Protein 2O8Q (pdb70)

Organism: Paraburkholderia xenovorans (strain LB400) (NCBI:txid266265)

Structure (mmCIF, N/CA/C/O backbone):
data_2O8Q
#
_entry.id   2O8Q
#
_cell.length_a   102.255
_cell.length_b   102.255
_cell.length_c   74.746
_cell.angle_alpha   90.000
_cell.angle_beta   90.000
_cell.angle_gamma   90.000
#
_symmetry.space_group_name_H-M   'P 42 21 2'
#
loop_
_entity.id
_entity.type
_entity.pdbx_description
1 polymer 'Hypothetical protein'
2 non-polymer 'NICKEL (II) ION'
3 non-polymer 1,2-ETHANEDIOL
4 water water
#
loop_
_atom_site.group_PDB
_atom_site.id
_atom_site.type_symbol
_atom_site.label_atom_id
_atom_site.label_alt_id
_atom_site.label_comp_id
_atom_site.label_asym_id
_atom_site.label_entity_id
_atom_site.label_seq_id
_atom_site.pdbx_PDB_ins_code
_atom_site.Cartn_x
_atom_site.Cartn_y
_atom_site.Cartn_z
_atom_site.occupancy
_atom_site.B_iso_or_equiv
_atom_site.auth_seq_id
_atom_site.auth_comp_id
_atom_site.auth_asym_id
_atom_site.auth_atom_id
_atom_site.pdbx_PDB_model_num
ATOM 1 N N . GLY A 1 1 ? 27.578 40.187 31.754 1.00 50.33 0 GLY A N 1
ATOM 2 C CA . GLY A 1 1 ? 28.745 41.132 31.729 1.00 51.66 0 GLY A CA 1
ATOM 3 C C . GLY A 1 1 ? 30.112 40.443 31.638 1.00 52.06 0 GLY A C 1
ATOM 4 O O . GLY A 1 1 ? 30.574 40.107 30.539 1.00 54.59 0 GLY A O 1
ATOM 13 N N . LYS A 1 3 ? 32.886 37.428 31.940 1.00 38.39 2 LYS A N 1
ATOM 14 C CA . LYS A 1 3 ? 32.915 36.106 31.326 1.00 34.41 2 LYS A CA 1
ATOM 15 C C . LYS A 1 3 ? 33.935 35.155 31.997 1.00 29.58 2 LYS A C 1
ATOM 16 O O . LYS A 1 3 ? 35.052 35.540 32.376 1.00 29.16 2 LYS A O 1
ATOM 19 N N . LEU A 1 4 ? 33.521 33.901 32.157 1.00 24.60 3 LEU A N 1
ATOM 20 C CA . LEU A 1 4 ? 34.455 32.822 32.537 1.00 21.39 3 LEU A CA 1
ATOM 21 C C . LEU A 1 4 ? 35.444 32.642 31.395 1.00 22.83 3 LEU A C 1
ATOM 22 O O . LEU A 1 4 ? 35.2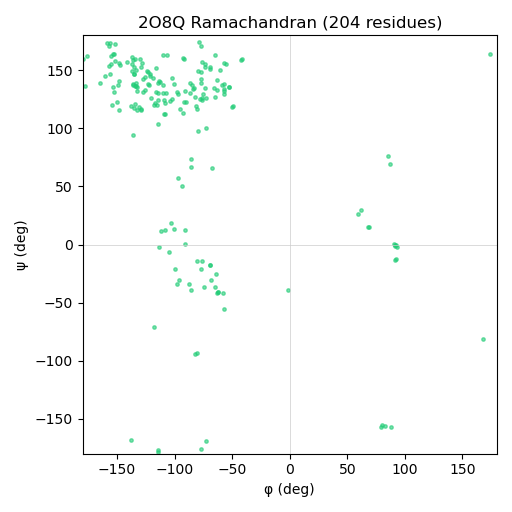35 33.090 30.257 1.00 24.19 3 LEU A O 1
ATOM 27 N N . GLN A 1 5 ? 36.543 31.981 31.710 1.00 19.63 4 GLN A N 1
ATOM 28 C CA . GLN A 1 5 ? 37.601 31.842 30.750 1.00 20.96 4 GLN A CA 1
ATOM 29 C C . GLN A 1 5 ? 37.706 30.400 30.278 1.00 18.41 4 GLN A C 1
AT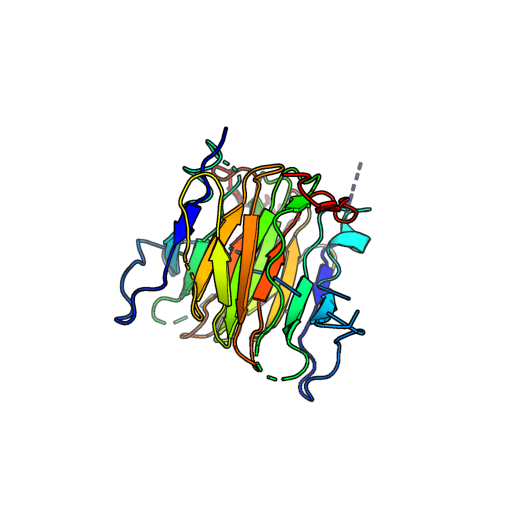OM 30 O O . GLN A 1 5 ? 37.577 29.468 31.058 1.00 18.45 4 GLN A O 1
ATOM 33 N N . THR A 1 6 ? 37.898 30.210 28.973 1.00 19.35 5 THR A N 1
ATOM 34 C CA . THR A 1 6 ? 38.123 28.894 28.418 1.00 17.38 5 THR A CA 1
ATOM 35 C C . THR A 1 6 ? 39.336 28.299 29.116 1.00 17.45 5 THR A C 1
ATOM 36 O O . THR A 1 6 ? 40.374 28.946 29.206 1.00 19.21 5 THR A O 1
ATOM 40 N N . THR A 1 7 ? 39.191 27.064 29.609 1.00 16.26 6 THR A N 1
ATOM 41 C CA . THR A 1 7 ? 40.152 26.477 30.526 1.00 18.12 6 THR A CA 1
ATOM 42 C C . THR A 1 7 ? 40.554 25.118 30.035 1.00 18.60 6 THR A C 1
ATOM 43 O O . THR A 1 7 ? 39.749 24.197 29.941 1.00 18.07 6 THR A O 1
ATOM 47 N N . ILE A 1 8 ? 41.848 25.028 29.712 1.00 19.29 7 ILE A N 1
ATOM 48 C CA . ILE A 1 8 ? 42.424 23.845 29.075 1.00 18.01 7 ILE A CA 1
ATOM 49 C C . ILE A 1 8 ? 43.373 23.189 30.041 1.00 18.84 7 ILE A C 1
ATOM 50 O O . ILE A 1 8 ? 44.141 23.858 30.742 1.00 21.11 7 ILE A O 1
ATOM 55 N N . GLN A 1 9 ? 43.324 21.856 30.057 1.00 18.18 8 GLN A N 1
ATOM 56 C CA . GLN A 1 9 ? 44.342 21.071 30.748 1.00 19.80 8 GLN A CA 1
ATOM 57 C C . GLN A 1 9 ? 44.809 19.941 29.879 1.00 19.83 8 GLN A C 1
ATOM 58 O O . GLN A 1 9 ? 44.104 19.433 29.042 1.00 19.16 8 GLN A O 1
ATOM 64 N N . HIS A 1 10 ? 46.061 19.564 30.077 1.00 21.46 9 HIS A N 1
ATOM 65 C CA . HIS A 1 10 ? 46.678 18.475 29.322 1.00 22.36 9 HIS A CA 1
ATOM 66 C C . HIS A 1 10 ? 47.202 17.454 30.334 1.00 24.13 9 HIS A C 1
ATOM 67 O O . HIS A 1 10 ? 47.588 17.825 31.441 1.00 24.43 9 HIS A O 1
ATOM 74 N N . GLU A 1 11 ? 47.217 16.181 29.959 1.00 21.38 10 GLU A N 1
ATOM 75 C CA . GLU A 1 11 ? 47.772 15.129 30.800 1.00 22.33 10 GLU A CA 1
ATOM 76 C C . GLU A 1 11 ? 49.304 15.087 30.643 1.00 26.97 10 GLU A C 1
ATOM 77 O O . GLU A 1 11 ? 49.771 14.857 29.540 1.00 30.55 10 GLU A O 1
ATOM 83 N N . PRO A 1 12 ? 50.065 15.299 31.732 1.00 29.40 11 PRO A N 1
ATOM 84 C CA . PRO A 1 12 ? 51.529 15.084 31.640 1.00 32.85 11 PRO A CA 1
ATOM 85 C C . PRO A 1 12 ? 51.915 13.644 31.278 1.00 37.26 11 PRO A C 1
ATOM 86 O O . PRO A 1 12 ? 51.204 12.669 31.607 1.00 37.85 11 PRO A O 1
ATOM 90 N N . LYS A 1 13 ? 53.053 13.506 30.598 1.00 45.78 12 LYS A N 1
ATOM 91 C CA . LYS A 1 13 ? 53.341 12.286 29.800 1.00 49.98 12 LYS A CA 1
ATOM 92 C C . LYS A 1 13 ? 53.990 10.875 30.179 1.00 50.08 12 LYS A C 1
ATOM 93 O O . LYS A 1 13 ? 53.404 9.905 29.704 1.00 49.75 12 LYS A O 1
ATOM 99 N N A ASP A 1 14 ? 55.054 10.682 30.973 0.50 51.80 13 ASP A N 1
ATOM 100 N N B ASP A 1 14 ? 55.041 10.681 30.990 0.50 51.32 13 ASP A N 1
ATOM 101 C CA A ASP A 1 14 ? 55.397 11.307 32.263 0.50 51.56 13 ASP A CA 1
ATOM 102 C CA B ASP A 1 14 ? 55.409 11.341 32.259 0.50 50.59 13 ASP A CA 1
ATOM 103 C C A ASP A 1 14 ? 54.512 10.680 33.341 0.50 50.92 13 ASP A C 1
ATOM 104 C C B ASP A 1 14 ? 54.538 10.791 33.406 0.50 50.64 13 ASP A C 1
ATOM 105 O O A ASP A 1 14 ? 54.978 9.838 34.110 0.50 51.59 13 ASP A O 1
ATOM 106 O O B ASP A 1 14 ? 55.056 10.139 34.312 0.50 51.86 13 ASP A O 1
ATOM 115 N N . GLY A 1 15 ? 53.232 11.034 33.366 1.00 49.74 14 GLY A N 1
ATOM 116 C CA . GLY A 1 15 ? 52.295 10.445 34.344 1.00 47.11 14 GLY A CA 1
ATOM 117 C C . 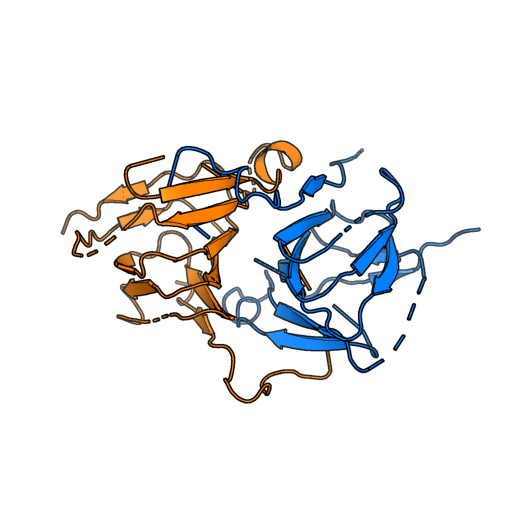GLY A 1 15 ? 52.176 11.205 35.661 1.00 43.03 14 GLY A C 1
ATOM 118 O O . GLY A 1 15 ? 51.435 10.799 36.569 1.00 40.75 14 GLY A O 1
ATOM 119 N N . SER A 1 16 ? 52.901 12.311 35.756 1.00 39.41 15 SER A N 1
ATOM 120 C CA . SER A 1 16 ? 52.759 13.247 36.848 1.00 37.60 15 SER A CA 1
ATOM 121 C C . SER A 1 16 ? 51.441 14.045 36.715 1.00 33.87 15 SER A C 1
ATOM 122 O O . SER A 1 16 ? 50.574 13.716 35.891 1.00 36.24 15 SER A O 1
ATOM 125 N N . GLY A 1 17 ? 51.300 15.088 37.526 1.00 30.56 16 GLY A N 1
ATOM 126 C CA . GLY A 1 17 ? 50.095 15.909 37.536 1.00 30.71 16 GLY A CA 1
ATOM 127 C C . GLY A 1 17 ? 49.029 15.476 38.527 1.00 27.43 16 GLY A C 1
ATOM 128 O O . GLY A 1 17 ? 47.991 16.114 38.608 1.00 27.81 16 GLY A O 1
ATOM 129 N N . PHE A 1 18 ? 49.257 14.397 39.271 1.00 25.80 17 PHE A N 1
ATOM 130 C CA . PHE A 1 18 ? 48.315 13.953 40.277 1.00 22.75 17 PHE A CA 1
ATOM 131 C C . PHE A 1 18 ? 48.779 14.350 41.655 1.00 24.27 17 PHE A C 1
ATOM 132 O O . PHE A 1 18 ? 49.979 14.315 41.973 1.00 26.52 17 PHE A O 1
ATOM 140 N N . ASP A 1 19 ? 47.807 14.712 42.475 1.00 25.49 18 ASP A N 1
ATOM 141 C CA . ASP A 1 19 ? 48.042 15.174 43.840 1.00 29.90 18 ASP A CA 1
ATOM 142 C C . ASP A 1 19 ? 47.291 14.214 44.798 1.00 29.55 18 ASP A C 1
ATOM 143 O O . ASP A 1 19 ? 46.090 13.983 44.675 1.00 24.88 18 ASP A O 1
ATOM 148 N N . ARG A 1 20 ? 48.024 13.660 45.769 1.00 31.86 19 ARG A N 1
ATOM 149 C CA . ARG A 1 20 ? 47.478 12.618 46.650 1.00 36.02 19 ARG A CA 1
ATOM 150 C C . ARG A 1 20 ? 46.381 13.156 47.576 1.00 37.12 19 ARG A C 1
ATOM 151 O O . ARG A 1 20 ? 46.645 13.953 48.471 1.00 38.32 19 ARG A O 1
ATOM 159 N N . ARG A 1 23 ? 28.941 17.574 13.910 1.00 52.30 22 ARG A N 1
ATOM 160 C CA . ARG A 1 23 ? 27.607 16.956 13.844 1.00 53.62 22 ARG A CA 1
ATOM 161 C C . ARG A 1 23 ? 27.440 15.803 12.784 1.00 51.77 22 ARG A C 1
ATOM 162 O O . ARG A 1 23 ? 27.306 14.643 13.165 1.00 51.21 22 ARG A O 1
ATOM 170 N N . GLU A 1 24 ? 27.435 16.105 11.484 1.00 51.70 23 GLU A N 1
ATOM 171 C CA . GLU A 1 24 ? 27.247 15.049 10.437 1.00 50.60 23 GLU A CA 1
ATOM 172 C C . GLU A 1 24 ? 28.509 14.214 10.204 1.00 44.62 23 GLU A C 1
ATOM 173 O O . GLU A 1 24 ? 28.438 13.110 9.673 1.00 45.06 23 GLU A O 1
ATOM 179 N N . PHE A 1 25 ? 29.659 14.764 10.585 1.00 40.36 24 PHE A N 1
ATOM 180 C CA . PHE A 1 25 ? 30.932 14.060 10.520 1.00 37.16 24 PHE A CA 1
ATOM 181 C C . PHE A 1 25 ? 31.229 13.321 11.822 1.00 30.74 24 PHE A C 1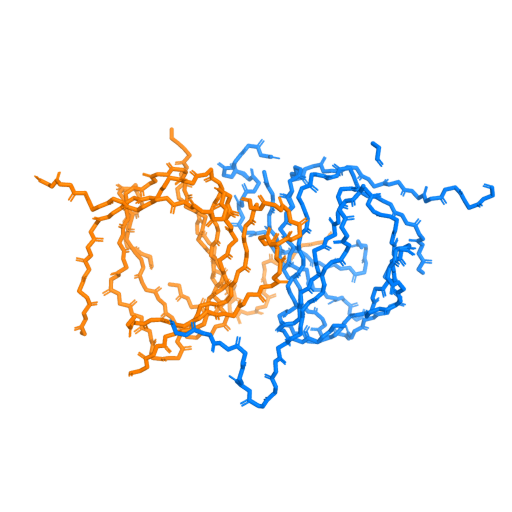
ATOM 182 O O . PHE A 1 25 ? 32.366 12.871 12.017 1.00 24.74 24 PHE A O 1
ATOM 184 N N . PHE A 1 26 ? 30.222 13.199 12.707 1.00 29.87 25 PHE A N 1
ATOM 185 C CA . PHE A 1 26 ? 30.407 12.526 14.007 1.00 26.19 25 PHE A CA 1
ATOM 186 C C . PHE A 1 26 ? 29.295 11.559 14.324 1.00 26.16 25 PHE A C 1
ATOM 187 O O . PHE A 1 26 ? 28.212 11.655 13.775 1.00 25.23 25 PHE A O 1
ATOM 195 N N . GLU A 1 27 ? 29.573 10.634 15.232 1.00 23.53 26 GLU A N 1
ATOM 196 C CA . GLU A 1 27 ? 28.536 9.775 15.788 1.00 22.58 26 GLU A CA 1
ATOM 197 C C . GLU A 1 27 ? 28.674 9.812 17.316 1.00 22.39 26 GLU A C 1
ATOM 198 O O . GLU A 1 27 ? 29.731 10.179 17.849 1.00 22.52 26 GLU A O 1
ATOM 204 N N . TYR A 1 28 ? 27.582 9.450 17.995 1.00 22.68 27 TYR A N 1
ATOM 205 C CA . TYR A 1 28 ? 27.387 9.728 19.433 1.00 23.22 27 TYR A CA 1
ATOM 206 C C . TYR A 1 28 ? 26.878 8.502 20.168 1.00 22.13 27 TYR A C 1
ATOM 207 O O . TYR A 1 28 ? 26.008 7.803 19.698 1.00 25.01 27 TYR A O 1
ATOM 216 N N . ARG A 1 29 ? 27.443 8.247 21.349 1.00 20.52 28 ARG A N 1
ATOM 217 C CA . ARG A 1 29 ? 27.029 7.153 22.255 1.00 20.65 28 ARG A CA 1
ATOM 218 C C . ARG A 1 29 ? 26.559 7.862 23.524 1.00 20.79 28 ARG A C 1
ATOM 219 O O . ARG A 1 29 ? 27.314 8.561 24.188 1.00 21.50 28 ARG A O 1
ATOM 227 N N . ASP A 1 30 ? 25.302 7.656 23.877 1.00 19.26 29 ASP A N 1
ATOM 228 C CA . ASP A 1 30 ? 24.682 8.341 25.026 1.00 17.83 29 ASP A CA 1
ATOM 229 C C . ASP A 1 30 ? 24.981 7.615 26.341 1.00 21.05 29 ASP A C 1
ATOM 230 O O . ASP A 1 30 ? 24.887 6.369 26.418 1.00 21.06 29 ASP A O 1
ATOM 235 N N . THR A 1 31 ? 25.379 8.365 27.376 1.00 19.18 30 THR A N 1
ATOM 236 C CA . THR A 1 31 ? 25.539 7.828 28.740 1.00 20.29 30 THR A CA 1
ATOM 237 C C . THR A 1 31 ? 24.195 7.616 29.463 1.00 19.21 30 THR A C 1
ATOM 238 O O . THR A 1 31 ? 24.110 6.938 30.511 1.00 20.66 30 THR A O 1
ATOM 242 N N . GLY A 1 32 ? 23.116 8.172 28.942 1.00 18.44 31 GLY A N 1
ATOM 243 C CA . GLY A 1 32 ? 21.812 8.156 29.586 1.00 18.42 31 GLY A CA 1
ATOM 244 C C . GLY A 1 32 ? 21.507 9.324 30.503 1.00 18.21 31 GLY A C 1
ATOM 245 O O . GLY A 1 32 ? 20.443 9.363 31.149 1.00 19.17 31 GLY A O 1
ATOM 246 N N . VAL A 1 33 ? 22.457 10.248 30.623 1.00 17.51 32 VAL A N 1
ATOM 247 C CA . VAL A 1 33 ? 22.293 11.364 31.598 1.00 17.04 32 VAL A CA 1
ATOM 248 C C . VAL A 1 33 ? 21.124 12.262 31.199 1.00 16.88 32 VAL A C 1
ATOM 249 O O . VAL A 1 33 ? 20.363 12.716 32.066 1.00 18.34 32 VAL A O 1
ATOM 253 N N . ASN A 1 34 ? 20.912 12.483 29.899 1.00 18.23 33 ASN A N 1
ATOM 254 C CA . ASN A 1 34 ? 19.724 13.304 29.455 1.00 19.12 33 ASN A CA 1
ATOM 255 C C . ASN A 1 34 ? 18.422 12.695 29.977 1.00 17.18 33 ASN A C 1
ATOM 256 O O . ASN A 1 34 ? 17.653 13.347 30.670 1.00 19.33 33 ASN A O 1
ATOM 261 N N A GLU A 1 35 ? 18.191 11.417 29.675 0.50 19.56 34 GLU A N 1
ATOM 262 N N B GLU A 1 35 ? 18.219 11.407 29.646 0.50 17.97 34 GLU A N 1
ATOM 263 C CA A GLU A 1 35 ? 16.934 10.788 30.150 0.50 21.13 34 GLU A CA 1
ATOM 264 C CA B GLU A 1 35 ? 17.039 10.669 30.170 0.50 19.16 34 GLU A CA 1
ATOM 265 C C A GLU A 1 35 ? 16.888 10.647 31.690 0.50 19.91 34 GLU A C 1
ATOM 266 C C B GLU A 1 35 ? 16.932 10.827 31.671 0.50 17.71 34 GLU A C 1
ATOM 267 O O A GLU A 1 35 ? 15.809 10.660 32.295 0.50 21.23 34 GLU A O 1
ATOM 268 O O B GLU A 1 35 ? 15.887 11.237 32.216 0.50 18.50 34 GLU A O 1
ATOM 279 N N . ALA A 1 36 ? 18.045 10.513 32.340 1.00 19.37 35 ALA A N 1
ATOM 280 C CA . ALA A 1 36 ? 18.083 10.415 33.807 1.00 19.02 35 ALA A CA 1
ATOM 281 C C . ALA A 1 36 ? 17.713 11.714 34.514 1.00 19.02 35 ALA A C 1
ATOM 282 O O . ALA A 1 36 ? 17.202 11.699 35.621 1.00 19.72 35 ALA A O 1
ATOM 284 N N . THR A 1 37 ? 18.033 12.837 33.851 1.00 18.25 36 THR A N 1
ATOM 285 C CA . THR A 1 37 ? 17.876 14.138 34.462 1.00 17.66 36 THR A CA 1
ATOM 286 C C . THR A 1 37 ? 16.778 14.966 33.809 1.00 18.20 36 THR A C 1
ATOM 287 O O . THR A 1 37 ? 16.646 16.160 34.077 1.00 18.53 36 THR A O 1
ATOM 291 N N . GLY A 1 38 ? 15.963 14.347 32.955 1.00 17.27 37 GLY A N 1
ATOM 292 C CA . GLY A 1 38 ? 14.913 15.094 32.305 1.00 18.13 37 GLY A CA 1
ATOM 293 C C . GLY A 1 38 ? 15.470 16.217 31.441 1.00 16.60 37 GLY A C 1
ATOM 294 O O . GLY A 1 38 ? 14.806 17.257 31.217 1.00 19.69 37 GLY A O 1
ATOM 295 N N . GLY A 1 39 ? 16.670 16.057 30.896 1.00 16.60 38 GLY A N 1
ATOM 296 C CA . GLY A 1 39 ? 17.251 17.110 30.067 1.00 16.62 38 GLY A CA 1
ATOM 297 C C . GLY A 1 39 ? 18.037 18.204 30.769 1.00 17.15 38 GLY A C 1
ATOM 298 O O . GLY A 1 39 ? 18.569 19.120 30.096 1.00 17.60 38 GLY A O 1
ATOM 315 N N . PHE A 1 41 ? 20.875 17.885 32.198 1.00 17.13 40 PHE A N 1
ATOM 316 C CA . PHE A 1 41 ? 22.252 17.641 31.762 1.00 17.72 40 PHE A CA 1
ATOM 317 C C . PHE A 1 41 ? 22.232 16.592 30.664 1.00 17.97 40 PHE A C 1
ATOM 318 O O . PHE A 1 41 ? 21.284 15.824 30.516 1.00 18.56 40 PHE A O 1
ATOM 326 N N . GLY A 1 42 ? 23.290 16.556 29.879 1.00 19.19 41 GLY A N 1
ATOM 327 C CA . GLY A 1 42 ? 23.547 15.481 28.943 1.00 19.94 41 GLY A CA 1
ATOM 328 C C . GLY A 1 42 ? 25.010 15.088 29.001 1.00 19.36 41 GLY A C 1
ATOM 329 O O . GLY A 1 42 ? 25.838 15.908 29.365 1.00 19.35 41 GLY A O 1
ATOM 330 N N . ALA A 1 43 ? 25.320 13.857 28.624 1.00 17.58 42 ALA A N 1
ATOM 331 C CA . ALA A 1 43 ? 26.709 13.481 28.467 1.00 17.88 42 ALA A CA 1
ATOM 332 C C . ALA A 1 43 ? 26.761 12.367 27.464 1.00 17.55 42 ALA A C 1
ATOM 333 O O . ALA A 1 43 ? 25.951 11.423 27.491 1.00 18.51 42 ALA A O 1
ATOM 335 N N . HIS A 1 44 ? 27.704 12.475 26.568 1.00 17.87 43 HIS A N 1
ATOM 336 C CA . HIS A 1 44 ? 27.821 11.507 25.459 1.00 20.00 43 HIS A CA 1
ATOM 337 C C . HIS A 1 44 ? 29.223 11.463 24.950 1.00 19.29 43 HIS A C 1
ATOM 338 O O . HIS A 1 44 ? 29.978 12.411 25.081 1.00 19.57 43 HIS A O 1
ATOM 345 N N . VAL A 1 45 ? 29.583 10.328 24.352 1.00 18.64 44 VAL A N 1
ATOM 346 C CA . VAL A 1 45 ? 30.882 10.170 23.705 1.00 18.79 44 VAL A CA 1
ATOM 347 C C . VAL A 1 45 ? 30.700 10.413 22.195 1.00 20.71 44 VAL A C 1
ATOM 348 O O . VAL A 1 45 ? 29.766 9.888 21.541 1.00 20.74 44 VAL A O 1
ATOM 352 N N . ILE A 1 46 ? 31.580 11.242 21.673 1.00 21.94 45 ILE A N 1
ATOM 353 C CA . ILE A 1 46 ? 31.547 11.638 20.286 1.00 21.91 45 ILE A CA 1
ATOM 354 C C . ILE A 1 46 ? 32.754 10.998 19.602 1.00 20.80 45 ILE A C 1
ATOM 355 O O . ILE A 1 46 ? 33.862 11.088 20.090 1.00 21.07 45 ILE A O 1
ATOM 360 N N . ARG A 1 47 ? 32.510 10.359 18.482 1.00 20.33 46 ARG A N 1
ATOM 361 C CA . ARG A 1 47 ? 33.618 9.785 17.709 1.00 20.58 46 ARG A CA 1
ATOM 362 C C . ARG A 1 47 ? 33.555 10.268 16.262 1.00 21.32 46 ARG A C 1
ATOM 363 O O . ARG A 1 47 ? 32.477 10.417 15.680 1.00 23.07 46 ARG A O 1
ATOM 371 N N . ALA A 1 48 ? 34.734 10.520 15.707 1.00 21.10 47 ALA A N 1
ATOM 372 C CA . ALA A 1 48 ? 34.840 10.937 14.325 1.00 22.51 47 ALA A CA 1
ATOM 373 C C . ALA A 1 48 ? 34.468 9.799 13.410 1.00 23.46 47 ALA A C 1
ATOM 374 O O . ALA A 1 48 ? 34.674 8.628 13.728 1.00 23.64 47 ALA A O 1
ATOM 376 N N . ILE A 1 49 ? 33.963 10.183 12.254 1.00 25.15 48 ILE A N 1
ATOM 377 C CA . ILE A 1 49 ? 33.705 9.266 11.144 1.00 28.47 48 ILE A CA 1
ATOM 378 C C . ILE A 1 49 ? 34.750 9.613 10.091 1.00 33.14 48 ILE A C 1
ATOM 379 O O . ILE A 1 49 ? 34.804 10.761 9.706 1.00 30.78 48 ILE A O 1
ATOM 384 N N . PRO A 1 50 ? 35.575 8.630 9.631 1.00 36.75 49 PRO A N 1
ATOM 385 C CA . PRO A 1 50 ? 36.492 8.899 8.508 1.00 39.67 49 PRO A CA 1
ATOM 386 C C . PRO A 1 50 ? 35.746 8.833 7.177 1.00 38.77 49 PRO A C 1
ATOM 387 O O . PRO A 1 50 ? 34.674 9.439 7.060 1.00 40.06 49 PRO A O 1
ATOM 391 N N . PRO A 1 56 ? 35.402 24.872 9.163 1.00 33.30 55 PRO A N 1
ATOM 392 C CA . PRO A 1 56 ? 35.370 25.367 10.547 1.00 29.88 55 PRO A CA 1
ATOM 393 C C . PRO A 1 56 ? 34.597 26.678 10.630 1.00 28.50 55 PRO A C 1
ATOM 394 O O . PRO A 1 56 ? 35.016 27.695 10.062 1.00 34.92 55 PRO A O 1
ATOM 398 N N . THR A 1 57 ? 33.475 26.640 11.349 1.00 22.67 56 THR A N 1
ATOM 399 C CA . THR A 1 57 ? 32.555 27.754 11.431 1.00 20.99 56 THR A CA 1
ATOM 400 C C . THR A 1 57 ? 32.474 28.252 12.876 1.00 17.80 56 THR A C 1
ATOM 401 O O . THR A 1 57 ? 32.186 27.444 13.754 1.00 21.19 56 THR A O 1
ATOM 405 N N . TRP A 1 58 ? 32.796 29.533 13.101 1.00 20.48 57 TRP A N 1
ATOM 406 C CA . TRP A 1 58 ? 32.630 30.144 14.422 1.00 19.54 57 TRP A CA 1
ATOM 407 C C . TRP A 1 58 ? 31.187 30.024 14.853 1.00 20.34 57 TRP A C 1
ATOM 408 O O . TRP A 1 58 ? 30.261 30.321 14.099 1.00 20.18 57 TRP A O 1
ATOM 419 N N . HIS A 1 59 ? 30.967 29.580 16.087 1.00 18.52 58 HIS A N 1
ATOM 420 C CA . HIS A 1 59 ? 29.618 29.375 16.577 1.00 19.39 58 HIS A CA 1
ATOM 421 C C . HIS A 1 59 ? 29.623 29.448 18.104 1.00 19.12 58 HIS A C 1
ATOM 422 O O . HIS A 1 59 ? 30.675 29.521 18.740 1.00 18.38 58 HIS A O 1
ATOM 429 N N . THR A 1 60 ? 28.418 29.420 18.668 1.00 18.57 59 THR A N 1
ATOM 430 C CA . THR A 1 60 ? 28.181 29.383 20.091 1.00 18.77 59 THR A CA 1
ATOM 431 C C . THR A 1 60 ? 27.082 28.362 20.392 1.00 18.97 59 THR A C 1
ATOM 432 O O . THR A 1 60 ? 26.266 28.028 19.539 1.00 20.14 59 THR A O 1
ATOM 436 N N . HIS A 1 61 ? 27.070 27.919 21.626 1.00 18.87 60 HIS A N 1
ATOM 437 C CA . HIS A 1 61 ? 26.014 27.040 22.134 1.00 19.02 60 HIS A CA 1
ATOM 438 C C . HIS A 1 61 ? 25.314 27.681 23.313 1.00 20.43 60 HIS A C 1
ATOM 439 O O . HIS A 1 61 ? 25.969 28.306 24.143 1.00 19.64 60 HIS A O 1
ATOM 446 N N . THR A 1 62 ? 24.005 27.451 23.424 1.00 21.02 61 THR A N 1
ATOM 447 C CA . THR A 1 62 ? 23.229 28.014 24.556 1.00 20.51 61 THR A CA 1
ATOM 448 C C . THR A 1 62 ? 23.316 27.093 25.775 1.00 22.60 61 THR A C 1
ATOM 449 O O . THR A 1 62 ? 22.353 26.447 26.171 1.00 26.90 61 THR A O 1
ATOM 453 N N . VAL A 1 63 ? 24.489 26.978 26.338 1.00 22.13 62 VAL A N 1
ATOM 454 C CA . VAL A 1 63 ? 24.754 26.073 27.409 1.00 21.81 62 VAL A CA 1
ATOM 455 C C . VAL A 1 63 ? 25.131 26.839 28.647 1.00 24.22 62 VAL A C 1
ATOM 456 O O . VAL A 1 63 ? 25.686 27.992 28.543 1.00 24.95 62 VAL A O 1
ATOM 460 N N . GLY A 1 64 ? 24.839 26.248 29.812 1.00 19.15 63 GLY A N 1
ATOM 461 C CA . GLY A 1 64 ? 25.432 26.706 31.028 1.00 20.91 63 GLY A CA 1
ATOM 462 C C . GLY A 1 64 ? 26.765 25.935 30.863 1.00 28.04 63 GLY A C 1
ATOM 463 O O . GLY A 1 64 ? 27.655 26.304 30.055 1.00 31.90 63 GLY A O 1
ATOM 464 N N . PHE A 1 65 ? 26.824 24.770 31.439 1.00 19.35 64 PHE A N 1
ATOM 465 C CA . PHE A 1 65 ? 28.033 24.046 31.673 1.00 17.65 64 PHE A CA 1
ATOM 466 C C . PHE A 1 65 ? 28.407 23.281 30.409 1.00 18.21 64 PHE A C 1
ATOM 467 O O . PHE A 1 65 ? 27.537 22.650 29.788 1.00 19.25 64 PHE A O 1
ATOM 475 N N . GLN A 1 66 ? 29.681 23.339 30.040 1.00 18.47 65 GLN A N 1
ATOM 476 C CA . GLN A 1 66 ? 30.129 22.532 28.945 1.00 17.59 65 GLN A CA 1
ATOM 477 C C . GLN A 1 66 ? 31.613 22.121 29.089 1.00 17.62 65 GLN A C 1
ATOM 478 O O . GLN A 1 66 ? 32.481 22.961 29.191 1.00 19.15 65 GLN A O 1
ATOM 484 N N . LEU A 1 67 ? 31.855 20.804 29.088 1.00 17.85 66 LEU A N 1
ATOM 485 C CA . LEU A 1 67 ? 33.215 20.277 29.231 1.00 17.40 66 LEU A CA 1
ATOM 486 C C . LEU A 1 67 ? 33.482 19.165 28.256 1.00 18.47 66 LEU A C 1
ATOM 487 O O . LEU A 1 67 ? 32.623 18.297 28.076 1.00 18.69 66 LEU A O 1
ATOM 492 N N . PHE A 1 68 ? 34.665 19.167 27.625 1.00 18.21 67 PHE A N 1
ATOM 493 C CA . PHE A 1 68 ? 35.118 18.068 26.778 1.00 18.78 67 PHE A CA 1
ATOM 494 C C . PHE A 1 68 ? 36.337 17.426 27.424 1.00 19.42 67 PHE A C 1
ATOM 495 O O . PHE A 1 68 ? 37.224 18.134 27.958 1.00 19.53 67 PHE A O 1
ATOM 503 N N . TYR A 1 69 ? 36.360 16.099 27.364 1.00 18.97 68 TYR A N 1
ATOM 504 C CA . TYR A 1 69 ? 37.523 15.297 27.811 1.00 18.42 68 TYR A CA 1
ATOM 505 C C . TYR A 1 69 ? 37.880 14.332 26.695 1.00 19.68 68 TYR A C 1
ATOM 506 O O . TYR A 1 69 ? 37.117 13.497 26.339 1.00 18.42 68 TYR A O 1
ATOM 515 N N . VAL A 1 70 ? 39.073 14.478 26.139 1.00 18.71 69 VAL A N 1
ATOM 516 C CA . VAL A 1 70 ? 39.493 13.648 25.010 1.00 18.00 69 VAL A CA 1
ATOM 517 C C . VAL A 1 70 ? 39.925 12.264 25.469 1.00 18.96 69 VAL A C 1
ATOM 518 O O . VAL A 1 70 ? 40.805 12.102 26.317 1.00 18.91 69 VAL A O 1
ATOM 522 N N . LEU A 1 71 ? 39.288 11.240 24.871 1.00 20.30 70 LEU A N 1
ATOM 523 C CA . LEU A 1 71 ? 39.531 9.835 25.249 1.00 20.14 70 LEU A CA 1
ATOM 524 C C . LEU A 1 71 ? 40.551 9.157 24.321 1.00 19.28 70 LEU A C 1
ATOM 525 O O . LEU A 1 71 ? 41.237 8.213 24.711 1.00 21.62 70 LEU A O 1
ATOM 530 N N . ARG A 1 72 ? 40.590 9.597 23.055 1.00 19.28 71 ARG A N 1
ATOM 531 C CA . ARG A 1 72 ? 41.432 8.980 22.007 1.00 18.94 71 ARG A CA 1
ATOM 532 C C . ARG A 1 72 ? 41.603 9.995 20.896 1.00 19.56 71 ARG A C 1
ATOM 533 O O . ARG A 1 72 ? 40.729 10.795 20.634 1.00 21.23 71 ARG A O 1
ATOM 541 N N . GLY A 1 73 ? 42.779 9.977 20.280 1.00 20.15 72 GLY A N 1
ATOM 542 C CA . GLY A 1 73 ? 43.027 10.828 19.138 1.00 18.64 72 GLY A CA 1
ATOM 543 C C . GLY A 1 73 ? 43.342 12.228 19.563 1.00 19.47 72 GLY A C 1
ATOM 544 O O . GLY A 1 73 ? 43.848 12.474 20.672 1.00 20.70 72 GLY A O 1
ATOM 545 N N . TRP A 1 74 ? 43.088 13.171 18.655 1.00 18.83 73 TRP A N 1
ATOM 546 C CA . TRP A 1 74 ? 43.350 14.564 18.952 1.00 18.70 73 TRP A CA 1
ATOM 547 C C . TRP A 1 74 ? 42.365 15.451 18.222 1.00 18.57 73 TRP A C 1
ATOM 548 O O . TRP A 1 74 ? 41.747 15.053 17.262 1.00 19.09 73 TRP A O 1
ATOM 559 N N . VAL A 1 75 ? 42.166 16.647 18.753 1.00 18.51 74 VAL A N 1
ATOM 560 C CA . VAL A 1 75 ? 41.251 17.604 18.139 1.00 19.10 74 VAL A CA 1
ATOM 561 C C . VAL A 1 75 ? 41.796 19.000 18.439 1.00 19.07 74 VAL A C 1
ATOM 562 O O . VAL A 1 75 ? 42.327 19.250 19.526 1.00 19.73 74 VAL A O 1
ATOM 566 N N . GLU A 1 76 ? 41.704 19.907 17.455 1.00 15.75 75 GLU A N 1
ATOM 567 C CA . GLU A 1 76 ? 42.144 21.303 17.617 1.00 17.09 75 GLU A CA 1
ATOM 568 C C . GLU A 1 76 ? 40.905 22.199 17.531 1.00 18.12 75 GLU A C 1
ATOM 569 O O . GLU A 1 76 ? 40.140 22.175 16.551 1.00 19.18 75 GLU A O 1
ATOM 575 N N . PHE A 1 77 ? 40.739 22.994 18.596 1.00 19.20 76 PHE A N 1
ATOM 576 C CA . PHE A 1 77 ? 39.688 23.977 18.714 1.00 20.59 76 PHE A CA 1
ATOM 577 C C . PHE A 1 77 ? 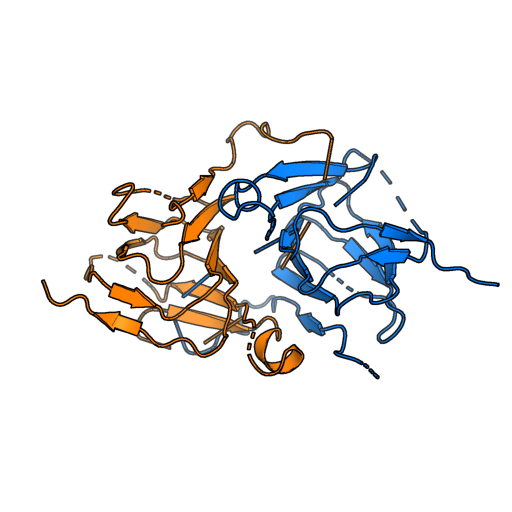40.307 25.356 18.625 1.00 18.66 76 PHE A C 1
ATOM 578 O O . PHE A 1 77 ? 41.540 25.550 18.706 1.00 21.27 76 PHE A O 1
ATOM 586 N N . GLU A 1 78 ? 39.480 26.364 18.369 1.00 17.09 77 GLU A N 1
ATOM 587 C CA . GLU A 1 78 ? 39.915 27.743 18.424 1.00 17.64 77 GLU A CA 1
ATOM 588 C C . GLU A 1 78 ? 38.857 28.522 19.187 1.00 17.76 77 GLU A C 1
ATOM 589 O O . GLU A 1 78 ? 37.669 28.344 18.957 1.00 19.76 77 GLU A O 1
ATOM 595 N N . TYR A 1 79 ? 39.339 29.383 20.083 1.00 21.55 78 TYR A N 1
ATOM 596 C CA . TYR A 1 79 ? 38.484 30.142 20.960 1.00 21.83 78 TYR A CA 1
ATOM 597 C C . TYR A 1 79 ? 38.685 31.609 20.793 1.00 22.99 78 TYR A C 1
ATOM 598 O O . TYR A 1 79 ? 39.793 32.056 20.538 1.00 22.48 78 TYR A O 1
ATOM 607 N N A GLU A 1 80 ? 37.616 32.370 20.979 0.50 23.37 79 GLU A N 1
ATOM 608 N N B GLU A 1 80 ? 37.601 32.353 21.024 0.50 23.03 79 GLU A N 1
ATOM 609 C CA A GLU A 1 80 ? 37.759 33.803 20.876 0.50 22.36 79 GLU A CA 1
ATOM 610 C CA B GLU A 1 80 ? 37.631 33.812 20.933 0.50 22.26 79 GLU A CA 1
ATOM 611 C C A GLU A 1 80 ? 38.800 34.266 21.919 0.50 22.45 79 GLU A C 1
ATOM 612 C C B GLU A 1 80 ? 38.555 34.439 22.001 0.50 22.31 79 GLU A C 1
ATOM 613 O O A GLU A 1 80 ? 39.761 34.980 21.568 0.50 21.16 79 GLU A O 1
ATOM 614 O O B GLU A 1 80 ? 39.111 35.526 21.781 0.50 18.18 79 GLU A O 1
ATOM 625 N N . ASP A 1 81 ? 38.668 33.791 23.164 1.00 23.34 80 ASP A N 1
ATOM 626 C CA . ASP A 1 81 ? 39.513 34.286 24.273 1.00 25.64 80 ASP A CA 1
ATOM 627 C C . ASP A 1 81 ? 40.950 33.806 24.295 1.00 28.71 80 ASP A C 1
ATOM 628 O O . ASP A 1 81 ? 41.860 34.632 24.477 1.00 28.42 80 ASP A O 1
ATOM 633 N N . ILE A 1 82 ? 41.177 32.510 24.060 1.00 27.46 81 ILE A N 1
ATOM 634 C CA . ILE A 1 82 ? 42.549 31.940 24.178 1.00 26.01 81 ILE A CA 1
ATOM 635 C C . ILE A 1 82 ? 43.212 31.435 22.880 1.00 26.06 81 ILE A C 1
ATOM 636 O O . ILE A 1 82 ? 44.344 30.966 22.927 1.00 26.18 81 ILE A O 1
ATOM 641 N N . GLY A 1 83 ? 42.524 31.483 21.734 1.00 25.62 82 GLY A N 1
ATOM 642 C CA . GLY A 1 83 ? 43.144 31.120 20.445 1.00 25.11 82 GLY A CA 1
ATOM 643 C C . GLY A 1 83 ? 43.020 29.626 20.167 1.00 22.06 82 GLY A C 1
ATOM 644 O O . GLY A 1 83 ? 42.148 28.978 20.709 1.00 21.78 82 GLY A O 1
ATOM 645 N N . ALA A 1 84 ? 43.909 29.109 19.323 1.00 22.30 83 ALA A N 1
ATOM 646 C CA . ALA A 1 84 ? 43.907 27.698 18.950 1.00 20.31 83 ALA A CA 1
ATOM 647 C C . ALA A 1 84 ? 44.502 26.856 20.055 1.00 22.16 83 ALA A C 1
ATOM 648 O O . ALA A 1 84 ? 45.480 27.247 20.732 1.00 24.32 83 ALA A O 1
ATOM 650 N N . VAL A 1 85 ? 43.896 25.686 20.223 1.00 19.88 84 VAL A N 1
ATOM 651 C CA . VAL A 1 85 ? 44.233 24.734 21.277 1.00 21.15 84 VAL A CA 1
ATOM 652 C C . VAL A 1 85 ? 44.221 23.351 20.663 1.00 18.43 84 VAL A C 1
ATOM 653 O O . VAL A 1 85 ? 43.188 22.916 20.153 1.00 20.15 84 VAL A O 1
ATOM 665 N N . LEU A 1 87 ? 44.283 19.383 21.560 1.00 19.88 86 LEU A N 1
ATOM 666 C CA . LEU A 1 87 ? 44.084 18.468 22.649 1.00 19.83 86 LEU A CA 1
ATOM 667 C C . LEU A 1 87 ? 44.337 17.033 22.202 1.00 21.19 86 LEU A C 1
ATOM 668 O O . LEU A 1 87 ? 43.826 16.618 21.166 1.00 24.22 86 LEU A O 1
ATOM 673 N N . GLU A 1 88 ? 45.050 16.266 23.021 1.00 19.10 87 GLU A N 1
ATOM 674 C CA . GLU A 1 88 ? 45.258 14.846 22.775 1.00 18.05 87 GLU A CA 1
ATOM 675 C C . GLU A 1 88 ? 44.553 14.081 23.888 1.00 19.48 87 GLU A C 1
ATOM 676 O O . GLU A 1 88 ? 43.950 14.711 24.776 1.00 19.28 87 GLU A O 1
ATOM 682 N N . ALA A 1 89 ? 44.676 12.751 23.897 1.00 19.03 88 ALA A N 1
ATOM 683 C CA . ALA A 1 89 ? 44.022 11.961 24.969 1.00 19.50 88 ALA A CA 1
ATOM 684 C C . ALA A 1 89 ? 44.425 12.520 26.339 1.00 19.11 88 ALA A C 1
ATOM 685 O O . ALA A 1 89 ? 45.633 12.785 26.574 1.00 19.61 88 ALA A O 1
ATOM 687 N N . GLY A 1 90 ? 43.435 12.665 27.230 1.00 19.43 89 GLY A N 1
ATOM 688 C CA . GLY A 1 90 ? 43.679 13.159 28.577 1.00 17.48 89 GLY A CA 1
ATOM 689 C C . GLY A 1 90 ? 43.502 14.653 28.664 1.00 19.01 89 GLY A C 1
ATOM 690 O O . GLY A 1 90 ? 43.499 15.179 29.749 1.00 19.00 89 GLY A O 1
ATOM 691 N N . GLY A 1 91 ? 43.414 15.330 27.513 1.00 19.36 90 GLY A N 1
ATOM 692 C CA . GLY A 1 91 ? 43.209 16.773 27.479 1.00 17.19 90 GLY A CA 1
ATOM 693 C C . GLY A 1 91 ? 41.756 17.136 27.707 1.00 17.79 90 GLY A C 1
ATOM 694 O O . GLY A 1 91 ? 40.845 16.382 27.306 1.00 17.91 90 GLY A O 1
ATOM 695 N N . SER A 1 92 ? 41.521 18.303 28.300 1.00 19.07 91 SER A N 1
ATOM 696 C CA . SER A 1 92 ? 40.166 18.743 28.581 1.00 18.31 91 SER A CA 1
ATOM 697 C C . SER A 1 92 ? 40.013 20.193 28.234 1.00 18.81 91 SER A C 1
ATOM 698 O O . SER A 1 92 ? 40.985 20.971 28.299 1.00 18.79 91 SER A O 1
ATOM 701 N N . ALA A 1 93 ? 38.796 20.558 27.824 1.00 17.92 92 ALA A N 1
ATOM 702 C CA . ALA A 1 93 ? 38.487 21.925 27.518 1.00 16.33 92 ALA A CA 1
ATOM 703 C C . ALA A 1 93 ? 37.154 22.272 28.149 1.00 18.91 92 ALA A C 1
ATOM 704 O O . ALA A 1 93 ? 36.113 21.704 27.793 1.00 19.08 92 ALA A O 1
ATOM 706 N N . PHE A 1 94 ? 37.187 23.225 29.071 1.00 17.36 93 PHE A N 1
ATOM 707 C CA . PHE A 1 94 ? 35.983 23.804 29.661 1.00 17.90 93 PHE A CA 1
ATOM 708 C C . PHE A 1 94 ? 35.625 25.032 28.801 1.00 17.22 93 PHE A C 1
ATOM 709 O O . PHE A 1 94 ? 36.452 25.941 28.633 1.00 18.09 93 PHE A O 1
ATOM 717 N N . GLN A 1 95 ? 34.386 25.025 28.262 1.00 17.56 94 GLN A N 1
ATOM 718 C CA . GLN A 1 95 ? 33.918 26.066 27.377 1.00 17.43 94 GLN A CA 1
ATOM 719 C C . GLN A 1 95 ? 32.875 26.889 28.128 1.00 17.24 94 GLN A C 1
ATOM 720 O O . GLN A 1 95 ? 31.781 26.430 28.381 1.00 18.91 94 GLN A O 1
ATOM 726 N N . PRO A 1 96 ? 33.211 28.135 28.420 1.00 18.02 95 PRO A N 1
ATOM 727 C CA . PRO A 1 96 ? 32.260 28.987 29.111 1.00 18.26 95 PRO A CA 1
ATOM 728 C C . PRO A 1 96 ? 30.941 29.134 28.374 1.00 18.53 95 PRO A C 1
ATOM 729 O O . PRO A 1 96 ? 30.878 29.021 27.144 1.00 18.07 95 PRO A O 1
ATOM 733 N N . PRO A 1 97 ? 29.890 29.455 29.112 1.00 18.45 96 PRO A N 1
ATOM 734 C CA . PRO A 1 97 ? 28.586 29.643 28.484 1.00 18.95 96 PRO A CA 1
ATOM 735 C C . PRO A 1 97 ? 28.616 30.564 27.262 1.00 18.16 96 PRO A C 1
ATOM 736 O O . PRO A 1 97 ? 29.020 31.719 27.343 1.00 19.83 96 PRO A O 1
ATOM 740 N N . GLY A 1 98 ? 28.237 30.018 26.120 1.00 20.46 97 GLY A N 1
ATOM 741 C CA . GLY A 1 98 ? 28.145 30.792 24.906 1.00 19.58 97 GLY A CA 1
ATOM 742 C C . GLY A 1 98 ? 29.443 31.290 24.274 1.00 19.44 97 GLY A C 1
ATOM 743 O O . GLY A 1 98 ? 29.433 32.170 23.416 1.00 21.92 97 GLY A O 1
ATOM 744 N N . VAL A 1 99 ? 30.580 30.729 24.702 1.00 18.14 98 VAL A N 1
ATOM 745 C CA . VAL A 1 99 ? 31.859 31.175 24.176 1.00 18.89 98 VAL A CA 1
ATOM 746 C C . VAL A 1 99 ? 31.897 30.991 22.656 1.00 18.73 98 VAL A C 1
ATOM 747 O O . VAL A 1 99 ? 31.414 29.956 22.160 1.00 18.65 98 VAL A O 1
ATOM 751 N N . ARG A 1 100 ? 32.428 31.987 21.933 1.00 19.39 99 ARG A N 1
ATOM 752 C CA . ARG A 1 100 ? 32.585 31.861 20.488 1.00 18.29 99 ARG A CA 1
ATOM 753 C C . ARG A 1 100 ? 33.763 30.968 20.210 1.00 19.09 99 ARG A C 1
ATOM 754 O O . ARG A 1 100 ? 34.852 31.174 20.743 1.00 20.07 99 ARG A O 1
ATOM 762 N N . HIS A 1 101 ? 33.533 29.931 19.420 1.00 18.55 100 HIS A N 1
ATOM 763 C CA . HIS A 1 101 ? 34.575 28.934 19.170 1.00 19.86 100 HIS A CA 1
ATOM 764 C C . HIS A 1 101 ? 34.335 28.194 17.868 1.00 21.30 100 HIS A C 1
ATOM 765 O O . HIS A 1 101 ? 33.298 28.313 17.228 1.00 18.84 100 HIS A O 1
ATOM 772 N N . ARG A 1 102 ? 35.324 27.407 17.460 1.00 20.68 101 ARG A N 1
ATOM 773 C CA . ARG A 1 102 ? 35.145 26.569 16.290 1.00 20.30 101 ARG A CA 1
ATOM 774 C C . ARG A 1 102 ? 36.112 25.393 16.422 1.00 18.36 101 ARG A C 1
ATOM 775 O O . ARG A 1 102 ? 37.037 25.451 17.241 1.00 21.22 101 ARG A O 1
ATOM 783 N N . GLU A 1 103 ? 35.844 24.341 15.648 1.00 19.68 102 GLU A N 1
ATOM 784 C CA . GLU A 1 103 ? 36.734 23.173 15.586 1.00 21.37 102 GLU A CA 1
ATOM 785 C C . GLU A 1 103 ? 37.501 23.241 14.292 1.00 21.48 102 GLU A C 1
ATOM 786 O O . GLU A 1 103 ? 36.898 23.347 13.231 1.00 22.96 102 GLU A O 1
ATOM 792 N N . LEU A 1 104 ? 38.833 23.230 14.396 1.00 19.82 103 LEU A N 1
ATOM 793 C CA . LEU A 1 104 ? 39.680 23.393 13.219 1.00 17.95 103 LEU A CA 1
ATOM 794 C C . LEU A 1 104 ? 39.962 22.107 12.466 1.00 17.46 103 LEU A C 1
ATOM 795 O O . LEU A 1 104 ? 40.001 22.093 11.239 1.00 20.36 103 LEU A O 1
ATOM 800 N N . ARG A 1 105 ? 40.169 21.022 13.200 1.00 17.77 104 ARG A N 1
ATOM 801 C CA . ARG A 1 105 ? 40.534 19.743 12.598 1.00 17.10 104 ARG A CA 1
ATOM 802 C C . ARG A 1 105 ? 40.589 18.709 13.683 1.00 17.53 104 ARG A C 1
ATOM 803 O O . ARG A 1 105 ? 40.727 19.056 14.86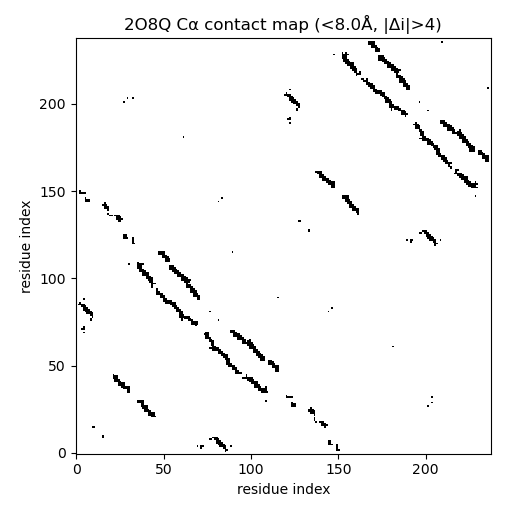1 1.00 19.03 104 ARG A O 1
ATOM 811 N N . HIS A 1 106 ? 40.537 17.435 13.292 1.00 18.28 105 HIS A N 1
ATOM 812 C CA . HIS A 1 106 ? 40.667 16.332 14.251 1.00 18.39 105 HIS A CA 1
ATOM 813 C C . HIS A 1 106 ? 41.208 15.076 13.591 1.00 17.78 105 HIS A C 1
ATOM 814 O O . HIS A 1 106 ? 41.186 14.915 12.379 1.00 20.43 105 HIS A O 1
ATOM 821 N N . SER A 1 107 ? 41.658 14.162 14.439 1.00 18.22 106 SER A N 1
ATOM 822 C CA . SER A 1 107 ? 42.131 12.887 13.983 1.00 18.79 106 SER A CA 1
ATOM 823 C C . SER A 1 107 ? 40.966 11.929 13.602 1.00 17.28 106 SER A C 1
ATOM 824 O O . SER A 1 107 ? 39.846 12.073 14.062 1.00 19.90 106 SER A O 1
ATOM 827 N N . ASP A 1 108 ? 41.300 10.947 12.737 1.00 19.55 107 ASP A N 1
ATOM 828 C CA . ASP A 1 108 ? 40.314 9.976 12.306 1.00 21.61 107 ASP A CA 1
ATOM 829 C C . ASP A 1 108 ? 39.814 9.121 13.432 1.00 21.92 107 ASP A C 1
ATOM 830 O O . ASP A 1 108 ? 38.720 8.571 13.320 1.00 25.60 107 ASP A O 1
ATOM 835 N N . ASP A 1 109 ? 40.636 8.965 14.474 1.00 19.38 108 ASP A N 1
ATOM 836 C CA . ASP A 1 109 ? 40.292 8.157 15.633 1.00 19.07 108 ASP A CA 1
ATOM 837 C C . ASP A 1 109 ? 39.810 8.991 16.831 1.00 21.46 108 ASP A C 1
ATOM 838 O O . ASP A 1 109 ? 39.730 8.477 17.944 1.00 20.84 108 ASP A O 1
ATOM 843 N N . LEU A 1 110 ? 39.500 10.261 16.632 1.00 19.28 109 LEU A N 1
ATOM 844 C CA . LEU A 1 110 ? 39.038 11.055 17.766 1.00 18.27 109 LEU A CA 1
ATOM 845 C C . LEU A 1 110 ? 37.843 10.412 18.499 1.00 19.64 109 LEU A C 1
ATOM 846 O O . LEU A 1 110 ? 36.848 10.027 17.869 1.00 20.05 109 LEU A O 1
ATOM 851 N N A GLU A 1 111 ? 37.949 10.361 19.824 0.50 19.48 110 GLU A N 1
ATOM 852 N N B GLU A 1 111 ? 37.965 10.328 19.822 0.50 18.35 110 GLU A N 1
ATOM 853 C CA A GLU A 1 111 ? 36.819 10.034 20.710 0.50 20.71 110 GLU A CA 1
ATOM 854 C CA B GLU A 1 111 ? 36.825 10.052 20.718 0.50 18.53 110 GLU A CA 1
ATOM 855 C C A GLU A 1 111 ? 36.861 11.005 21.877 0.50 18.53 110 GLU A C 1
ATOM 856 C C B GLU A 1 111 ? 36.877 11.054 21.854 0.50 17.46 110 GLU A C 1
ATOM 857 O O A GLU A 1 111 ? 37.896 11.107 22.526 0.50 19.20 110 GLU A O 1
ATOM 858 O O B GLU A 1 111 ? 37.936 11.257 22.438 0.50 18.01 110 GLU A O 1
ATOM 869 N N . VAL A 1 112 ? 35.758 11.702 22.151 1.00 18.93 111 VAL A N 1
ATOM 870 C CA . VAL A 1 112 ? 35.738 12.748 23.151 1.00 19.00 111 VAL A CA 1
ATOM 871 C C . VAL A 1 112 ? 34.438 12.653 23.925 1.00 21.62 111 VAL A C 1
ATOM 872 O O . VAL A 1 112 ? 33.364 12.528 23.329 1.00 22.35 111 VAL A O 1
ATOM 876 N N . LEU A 1 113 ? 34.519 12.776 25.234 1.00 18.86 112 LEU A N 1
ATOM 877 C CA . LEU A 1 113 ? 33.340 12.845 26.081 1.00 18.81 112 LEU A CA 1
ATOM 878 C C . LEU A 1 113 ? 32.957 14.319 26.250 1.00 19.57 112 LEU A C 1
ATOM 879 O O . LEU A 1 113 ? 33.780 15.169 26.550 1.00 19.86 112 LEU A O 1
ATOM 884 N N . GLU A 1 114 ? 31.676 14.594 26.055 1.00 18.60 113 GLU A N 1
ATOM 885 C CA . GLU A 1 114 ? 31.101 15.910 26.240 1.00 18.76 113 GLU A CA 1
ATOM 886 C C . GLU A 1 114 ? 30.086 15.795 27.377 1.00 19.63 113 GLU A C 1
ATOM 887 O O . GLU A 1 114 ? 29.250 14.907 27.352 1.00 19.67 113 GLU A O 1
ATOM 893 N N . ILE A 1 115 ? 30.178 16.730 28.336 1.00 18.05 114 ILE A N 1
ATOM 894 C CA . ILE A 1 115 ? 29.229 16.883 29.436 1.00 17.95 114 ILE A CA 1
ATOM 895 C C . ILE A 1 115 ? 28.679 18.297 29.316 1.00 19.82 114 ILE A C 1
ATOM 896 O O . ILE A 1 115 ? 29.439 19.247 29.261 1.00 19.57 114 ILE A O 1
ATOM 901 N N A VAL A 1 116 ? 27.355 18.460 29.313 0.50 18.62 115 VAL A N 1
ATOM 902 N N B VAL A 1 116 ? 27.348 18.406 29.279 0.50 18.71 115 VAL A N 1
ATOM 903 C CA A VAL A 1 116 ? 26.760 19.748 28.978 0.50 19.54 115 VAL A CA 1
ATOM 904 C CA B VAL A 1 116 ? 26.704 19.681 29.089 0.50 19.36 115 VAL A CA 1
ATOM 905 C C A VAL A 1 116 ? 25.442 19.913 29.702 0.50 18.89 115 VAL A C 1
ATOM 906 C C B VAL A 1 116 ? 25.484 19.886 29.967 0.50 18.85 115 VAL A C 1
ATOM 907 O O A VAL A 1 116 ? 24.717 18.929 29.903 0.50 19.77 115 VAL A O 1
ATOM 908 O O B VAL A 1 116 ? 24.855 18.953 30.524 0.50 18.53 115 VAL A O 1
ATOM 915 N N . SER A 1 117 ? 25.119 21.144 30.080 1.00 18.95 116 SER A N 1
ATOM 916 C CA . SER A 1 117 ? 23.797 21.493 30.621 1.00 18.40 116 SER A CA 1
ATOM 917 C C . SER A 1 117 ? 23.323 22.706 29.820 1.00 19.45 116 SER A C 1
ATOM 918 O O . SER A 1 117 ? 24.088 23.649 29.626 1.00 20.69 116 SER A O 1
ATOM 921 N N . PRO A 1 118 ? 22.079 22.704 29.293 1.00 19.35 117 PRO A N 1
ATOM 922 C CA . PRO A 1 118 ? 21.146 21.589 29.311 1.00 18.70 117 PRO A CA 1
ATOM 923 C C . PRO A 1 118 ? 21.534 20.573 28.205 1.00 18.40 117 PRO A C 1
ATOM 924 O O . PRO A 1 118 ? 22.329 20.915 27.302 1.00 19.63 117 PRO A O 1
ATOM 928 N N . ALA A 1 119 ? 20.849 19.426 28.168 1.00 18.71 118 ALA A N 1
ATOM 929 C CA . ALA A 1 119 ? 21.060 18.458 27.081 1.00 20.52 118 ALA A CA 1
ATOM 930 C C . ALA A 1 119 ? 20.668 19.056 25.747 1.00 19.48 118 ALA A C 1
ATOM 931 O O . ALA A 1 119 ? 21.392 18.831 24.747 1.00 23.12 118 ALA A O 1
ATOM 933 N N . GLY A 1 120 ? 19.550 19.785 25.719 1.00 19.32 119 GLY A N 1
ATOM 934 C CA . GLY A 1 120 ? 18.968 20.308 24.467 1.00 19.68 119 GLY A CA 1
ATOM 935 C C . GLY A 1 120 ? 19.347 21.744 24.193 1.00 22.30 119 GLY A C 1
ATOM 936 O O . GLY A 1 120 ? 18.503 22.598 24.003 1.00 28.24 119 GLY A O 1
ATOM 937 N N . PHE A 1 121 ? 20.650 22.016 24.123 1.00 24.60 120 PHE A N 1
ATOM 938 C CA . PHE A 1 121 ? 21.119 23.374 23.751 1.00 23.24 120 PHE A CA 1
ATOM 939 C C . PHE A 1 121 ? 20.950 23.705 22.257 1.00 25.36 120 PHE A C 1
ATOM 940 O O . PHE A 1 121 ? 20.941 22.810 21.351 1.00 27.77 120 PHE A O 1
ATOM 948 N N . ALA A 1 122 ? 20.802 24.993 21.968 1.00 24.07 121 ALA A N 1
ATOM 949 C CA . ALA A 1 122 ? 20.799 25.464 20.583 1.00 23.41 121 ALA A CA 1
ATOM 950 C C . ALA A 1 122 ? 22.245 25.865 20.168 1.00 23.14 121 ALA A C 1
ATOM 951 O O . ALA A 1 122 ? 23.107 26.053 21.005 1.00 20.89 121 ALA A O 1
ATOM 953 N N . THR A 1 123 ? 22.478 25.914 18.853 1.00 21.45 122 THR A N 1
ATOM 954 C CA . THR A 1 123 ? 23.779 26.316 18.300 1.00 22.91 122 THR A CA 1
ATOM 955 C C . THR A 1 123 ? 23.535 27.419 17.293 1.00 23.60 122 THR A C 1
ATOM 956 O O . THR A 1 123 ? 22.636 27.316 16.472 1.00 24.47 122 THR A O 1
ATOM 960 N N . SER A 1 124 ? 24.298 28.499 17.405 1.00 21.60 123 SER A N 1
ATOM 961 C CA . SER A 1 124 ? 24.165 29.621 16.493 1.00 24.23 123 SER A CA 1
ATOM 962 C C . SER A 1 124 ? 25.477 29.902 15.800 1.00 23.72 123 SER A C 1
ATOM 963 O O . SER A 1 124 ? 26.507 29.900 16.431 1.00 21.01 123 SER A O 1
ATOM 966 N N . VAL A 1 125 ? 25.435 30.173 14.496 1.00 25.83 124 VAL A N 1
ATOM 967 C CA . VAL A 1 125 ? 26.636 30.548 13.762 1.00 26.18 124 VAL A CA 1
ATOM 968 C C . VAL A 1 125 ? 26.930 32.012 14.109 1.00 28.43 124 VAL A C 1
ATOM 969 O O . VAL A 1 125 ? 25.989 32.817 14.187 1.00 30.90 124 VAL A O 1
ATOM 973 N N . VAL A 1 126 ? 28.202 32.374 14.318 1.00 28.23 125 VAL A N 1
ATOM 974 C CA . VAL A 1 126 ? 28.543 33.753 14.679 1.00 28.48 125 VAL A CA 1
ATOM 975 C C . VAL A 1 126 ? 28.442 34.624 13.443 1.00 32.30 125 VAL A C 1
ATOM 976 O O . VAL A 1 126 ? 28.984 34.252 12.398 1.00 29.16 125 VAL A O 1
ATOM 980 N N . ASP A 1 127 ? 27.717 35.746 13.586 1.00 35.62 126 ASP A N 1
ATOM 981 C CA . ASP A 1 127 ? 27.607 36.806 12.571 1.00 40.90 126 ASP A CA 1
ATOM 982 C C . ASP A 1 127 ? 28.938 37.581 12.520 1.00 42.57 126 ASP A C 1
ATOM 983 O O . ASP A 1 127 ? 29.218 38.429 13.383 1.00 43.81 126 ASP A O 1
ATOM 985 N N . LEU A 1 128 ? 29.760 37.245 11.531 1.00 43.70 127 LEU A N 1
ATOM 986 C CA . LEU A 1 128 ? 31.121 37.738 11.455 1.00 46.73 127 LEU A CA 1
ATOM 987 C C . LEU A 1 128 ? 31.139 39.192 11.022 1.00 49.63 127 LEU A C 1
ATOM 988 O O . LEU A 1 128 ? 31.946 39.978 11.509 1.00 52.42 127 LEU A O 1
ATOM 990 N N . GLU A 1 129 ? 30.228 39.549 10.125 1.00 51.47 128 GLU A N 1
ATOM 991 C CA . GLU A 1 129 ? 30.156 40.915 9.613 1.00 53.20 128 GLU A CA 1
ATOM 992 C C . GLU A 1 129 ? 29.632 41.897 10.686 1.00 53.38 128 GLU A C 1
ATOM 993 O O . GLU A 1 129 ? 29.388 41.535 11.852 1.00 53.20 128 GLU A O 1
ATOM 1007 N N . LYS B 1 3 ? 12.882 10.615 43.136 1.00 37.12 2 LYS B N 1
ATOM 1008 C CA . LYS B 1 3 ? 14.325 10.444 43.162 1.00 32.76 2 LYS B CA 1
ATOM 1009 C C . LYS B 1 3 ? 14.683 10.158 41.713 1.00 26.54 2 LYS B C 1
ATOM 1010 O O . LYS B 1 3 ? 13.992 9.398 41.000 1.00 23.79 2 LYS B O 1
ATOM 1016 N N . LEU B 1 4 ? 15.754 10.796 41.258 1.00 21.60 3 LEU B N 1
ATOM 1017 C CA . LEU B 1 4 ? 16.317 10.387 39.989 1.00 20.46 3 LEU B CA 1
ATOM 1018 C C . LEU B 1 4 ? 16.923 9.010 40.200 1.00 20.30 3 LEU B C 1
ATOM 1019 O O . LEU B 1 4 ? 17.167 8.582 41.343 1.00 23.50 3 LEU B O 1
ATOM 1024 N N A GLN B 1 5 ? 17.143 8.319 39.090 0.50 19.99 4 GLN B N 1
ATOM 1025 N N B GLN B 1 5 ? 17.116 8.278 39.117 0.50 19.08 4 GLN B N 1
ATOM 1026 C CA A GLN B 1 5 ? 17.666 6.965 39.124 0.50 20.88 4 GLN B CA 1
ATOM 1027 C CA B GLN B 1 5 ? 17.616 6.911 39.241 0.50 19.27 4 GLN B CA 1
ATOM 1028 C C A GLN B 1 5 ? 19.130 6.902 38.771 0.50 19.73 4 GLN B C 1
ATOM 1029 C C B GLN B 1 5 ? 19.037 6.796 38.755 0.50 17.64 4 GLN B C 1
ATOM 1030 O O A GLN B 1 5 ? 19.606 7.571 37.852 0.50 19.61 4 GLN B O 1
ATOM 1031 O O B GLN B 1 5 ? 19.384 7.347 37.728 0.50 17.48 4 GLN B O 1
ATOM 1039 N N . THR B 1 6 ? 19.868 6.112 39.534 1.00 18.71 5 THR B N 1
ATOM 1040 C CA . THR B 1 6 ? 21.228 5.823 39.166 1.00 16.86 5 THR B CA 1
ATOM 1041 C C . THR B 1 6 ? 21.225 5.223 37.763 1.00 18.71 5 THR B C 1
ATOM 1042 O O . THR B 1 6 ? 20.469 4.276 37.498 1.00 19.26 5 THR B O 1
ATOM 1046 N N . THR B 1 7 ? 22.085 5.749 36.874 1.00 18.30 6 THR B N 1
ATOM 1047 C CA . THR B 1 7 ? 22.018 5.440 35.461 1.00 17.05 6 THR B CA 1
ATOM 1048 C C . THR B 1 7 ? 23.409 5.055 34.989 1.00 18.12 6 THR B C 1
ATOM 1049 O O . THR B 1 7 ? 24.344 5.843 35.054 1.00 18.29 6 THR B O 1
ATOM 1053 N N . ILE B 1 8 ? 23.498 3.812 34.530 1.00 18.92 7 ILE B N 1
ATOM 1054 C CA . ILE B 1 8 ? 24.723 3.192 34.124 1.00 19.18 7 ILE B CA 1
ATOM 1055 C C . ILE B 1 8 ? 24.722 2.917 32.623 1.00 18.15 7 ILE B C 1
ATOM 1056 O O . ILE B 1 8 ? 23.716 2.555 32.032 1.00 20.68 7 ILE B O 1
ATOM 1061 N N . GLN B 1 9 ? 25.869 3.129 31.995 1.00 19.37 8 GLN B N 1
ATOM 1062 C CA . GLN B 1 9 ? 26.081 2.716 30.608 1.00 19.71 8 GLN B CA 1
ATOM 1063 C C . GLN B 1 9 ? 27.425 2.060 30.482 1.00 19.93 8 GLN B C 1
ATOM 1064 O O . GLN B 1 9 ? 28.328 2.311 31.224 1.00 19.57 8 GLN B O 1
ATOM 1070 N N . HIS B 1 10 ? 27.485 1.086 29.586 1.00 21.51 9 HIS B N 1
ATOM 1071 C CA . HIS B 1 10 ? 28.712 0.322 29.328 1.00 22.88 9 HIS B CA 1
ATOM 1072 C C . HIS B 1 10 ? 29.043 0.500 27.859 1.00 22.61 9 HIS B C 1
ATOM 1073 O O . HIS B 1 10 ? 28.141 0.637 27.025 1.00 24.22 9 HIS B O 1
ATOM 1080 N N . GLU B 1 11 ? 30.320 0.522 27.527 1.00 21.48 10 GLU B N 1
ATOM 1081 C CA . GLU B 1 11 ? 30.729 0.660 26.134 1.00 22.71 10 GLU B CA 1
ATOM 1082 C C . GLU B 1 11 ? 30.635 -0.683 25.448 1.00 24.24 10 GLU B C 1
ATOM 1083 O O . GLU B 1 11 ? 31.311 -1.595 25.890 1.00 26.06 10 GLU B O 1
ATOM 1089 N N . PRO B 1 12 ? 29.759 -0.832 24.429 1.00 25.46 11 PRO B N 1
ATOM 1090 C CA . PRO B 1 12 ? 29.722 -2.148 23.764 1.00 30.57 11 PRO B CA 1
ATOM 1091 C C . PRO B 1 12 ? 31.086 -2.515 23.218 1.00 32.08 11 PRO B C 1
ATOM 1092 O O . PRO B 1 12 ? 31.766 -1.691 22.587 1.00 33.77 11 PRO B O 1
ATOM 1096 N N . LYS B 1 13 ? 31.482 -3.752 23.485 1.00 36.72 12 LYS B N 1
ATOM 1097 C CA . LYS B 1 13 ? 32.836 -4.184 23.203 1.00 41.06 12 LYS B CA 1
ATOM 1098 C C . LYS B 1 13 ? 33.115 -4.276 21.688 1.00 43.18 12 LYS B C 1
ATOM 1099 O O . LYS B 1 13 ? 34.276 -4.279 21.271 1.00 40.82 12 LYS B O 1
ATOM 1102 N N . ASP B 1 14 ? 32.048 -4.320 20.884 1.00 44.07 13 ASP B N 1
ATOM 1103 C CA . ASP B 1 14 ? 32.151 -4.460 19.419 1.00 45.60 13 ASP B CA 1
ATOM 1104 C C . ASP B 1 14 ? 32.216 -3.138 18.631 1.00 43.97 13 ASP B C 1
ATOM 1105 O O . ASP B 1 14 ? 32.297 -3.160 17.395 1.00 43.42 13 ASP B O 1
ATOM 1110 N N . GLY B 1 15 ? 32.186 -2.006 19.335 1.00 41.25 14 GLY B N 1
ATOM 1111 C CA . GLY B 1 15 ? 32.285 -0.688 18.697 1.00 38.44 14 GLY B CA 1
ATOM 1112 C C . GLY B 1 15 ? 30.927 -0.106 18.346 1.00 36.65 14 GLY B C 1
ATOM 1113 O O . GLY B 1 15 ? 30.840 1.012 17.826 1.00 36.36 14 GLY B O 1
ATOM 1114 N N . SER B 1 16 ? 29.871 -0.852 18.655 1.00 33.09 15 SER B N 1
ATOM 1115 C CA . SER B 1 16 ? 28.498 -0.406 18.451 1.00 31.79 15 SER B CA 1
ATOM 1116 C C . SER B 1 16 ? 28.048 0.581 19.532 1.00 31.79 15 SER B C 1
ATOM 1117 O O . SER B 1 16 ? 28.848 0.980 20.386 1.00 30.42 15 SER B O 1
ATOM 1120 N N . GLY B 1 17 ? 26.776 0.988 19.472 1.00 30.82 16 GLY B N 1
ATOM 1121 C CA . GLY B 1 17 ? 26.205 1.937 20.429 1.00 30.84 16 GLY B CA 1
ATOM 1122 C C . GLY B 1 17 ? 26.251 3.392 20.021 1.00 28.48 16 GLY B C 1
ATOM 1123 O O . GLY B 1 17 ? 25.761 4.274 20.747 1.00 29.88 16 GLY B O 1
ATOM 1124 N N . PHE B 1 18 ? 26.842 3.669 18.846 1.00 28.51 17 PHE B N 1
ATOM 1125 C CA . PHE B 1 18 ? 26.992 5.035 18.338 1.00 27.59 17 PHE B CA 1
ATOM 1126 C C . PHE B 1 18 ? 25.938 5.334 17.294 1.00 29.69 17 PHE B C 1
ATOM 1127 O O . PHE B 1 18 ? 25.681 4.484 16.436 1.00 31.84 17 PHE B O 1
ATOM 1135 N N . ASP B 1 19 ? 25.352 6.532 17.346 1.00 33.00 18 ASP B N 1
ATOM 1136 C CA . ASP B 1 19 ? 24.335 6.958 16.368 1.00 36.62 18 ASP B CA 1
ATOM 1137 C C . ASP B 1 19 ? 24.683 8.326 15.774 1.00 34.14 18 ASP B C 1
ATOM 1138 O O . ASP B 1 19 ? 25.331 9.104 16.402 1.00 27.74 18 ASP B O 1
ATOM 1143 N N . ARG B 1 20 ? 24.250 8.648 14.558 1.00 39.47 19 ARG B N 1
ATOM 1144 C CA . ARG B 1 20 ? 24.546 9.994 14.035 1.00 39.74 19 ARG B CA 1
ATOM 1145 C C . ARG B 1 20 ? 23.335 10.594 13.371 1.00 41.34 19 ARG B C 1
ATOM 1146 O O . ARG B 1 20 ? 22.597 9.889 12.692 1.00 46.28 19 ARG B O 1
ATOM 1148 N N . GLU B 1 24 ? 44.511 9.157 50.970 1.00 45.08 23 GLU B N 1
ATOM 1149 C CA . GLU B 1 24 ? 45.245 7.944 51.275 1.00 44.25 23 GLU B CA 1
ATOM 1150 C C . GLU B 1 24 ? 45.085 6.904 50.188 1.00 39.62 23 GLU B C 1
ATOM 1151 O O . GLU B 1 24 ? 46.029 6.184 49.858 1.00 41.55 23 GLU B O 1
ATOM 1157 N N . PHE B 1 25 ? 43.879 6.800 49.643 1.00 31.37 24 PHE B N 1
ATOM 1158 C CA . PHE B 1 25 ? 43.566 5.713 48.747 1.00 31.55 24 PHE B CA 1
ATOM 1159 C C . PHE B 1 25 ? 43.632 6.127 47.258 1.00 28.24 24 PHE B C 1
ATOM 1160 O O . PHE B 1 25 ? 43.792 5.277 46.373 1.00 25.37 24 PHE B O 1
ATOM 1168 N N . PHE B 1 26 ? 43.518 7.432 46.999 1.00 26.15 25 PHE B N 1
ATOM 1169 C CA . PHE B 1 26 ? 43.395 7.945 45.627 1.00 22.53 25 PHE B CA 1
ATOM 1170 C C . PHE B 1 26 ? 44.185 9.237 45.460 1.00 24.70 25 PHE B C 1
ATOM 1171 O O . PHE B 1 26 ? 44.507 9.890 46.425 1.00 25.49 25 PHE B O 1
ATOM 1179 N N . GLU B 1 27 ? 44.554 9.541 44.218 1.00 21.26 26 GLU B N 1
ATOM 1180 C CA . GLU B 1 27 ? 45.204 10.808 43.857 1.00 22.28 26 GLU B CA 1
ATOM 1181 C C . GLU B 1 27 ? 44.424 11.406 42.693 1.00 21.16 26 GLU B C 1
ATOM 1182 O O . GLU B 1 27 ? 43.694 10.687 41.992 1.00 20.33 26 GLU B O 1
ATOM 1188 N N . TYR B 1 28 ? 44.532 12.733 42.542 1.00 20.94 27 TYR B N 1
ATOM 1189 C CA . TYR B 1 28 ? 43.612 13.521 41.712 1.00 21.43 27 TYR B CA 1
ATOM 1190 C C . TYR B 1 28 ? 44.384 14.461 40.811 1.00 21.92 27 TYR B C 1
ATOM 1191 O O . TYR B 1 28 ? 45.360 15.108 41.224 1.00 23.65 27 TYR B O 1
ATOM 1200 N N . ARG B 1 29 ? 43.958 14.499 39.557 1.00 19.10 28 ARG B N 1
ATOM 1201 C CA . ARG B 1 29 ? 44.481 15.440 38.576 1.00 18.40 28 ARG B CA 1
ATOM 1202 C C . ARG B 1 29 ? 43.315 16.371 38.193 1.00 21.04 28 ARG B C 1
ATOM 1203 O O . ARG B 1 29 ? 42.261 15.917 37.699 1.00 20.56 28 ARG B O 1
ATOM 1211 N N . ASP B 1 30 ? 43.518 17.660 38.433 1.00 20.68 29 ASP B N 1
ATOM 1212 C CA . ASP B 1 30 ? 42.455 18.664 38.233 1.00 18.30 29 ASP B CA 1
ATOM 1213 C C . ASP B 1 30 ? 42.399 19.144 36.782 1.00 19.97 29 ASP B C 1
ATOM 1214 O O . ASP B 1 30 ? 43.432 19.476 36.192 1.00 21.63 29 ASP B O 1
ATOM 1219 N N . THR B 1 31 ? 41.172 19.273 36.250 1.00 18.23 30 THR B N 1
ATOM 1220 C CA . THR B 1 31 ? 40.971 19.872 34.924 1.00 18.02 30 THR B CA 1
ATOM 1221 C C . THR B 1 31 ? 40.986 21.387 34.949 1.00 18.94 30 THR B C 1
ATOM 1222 O O . THR B 1 31 ? 41.053 22.045 33.884 1.00 19.48 30 THR B O 1
ATOM 1226 N N . GLY B 1 32 ? 40.881 21.954 36.148 1.00 18.12 31 GLY B N 1
ATOM 1227 C CA . GLY B 1 32 ? 40.760 23.391 36.280 1.00 17.73 31 GLY B CA 1
ATOM 1228 C C . GLY B 1 32 ? 39.352 23.922 36.327 1.00 17.15 31 GLY B C 1
ATOM 1229 O O . GLY B 1 32 ? 39.162 25.129 36.443 1.00 18.78 31 GLY B O 1
ATOM 1230 N N . VAL B 1 33 ? 38.355 23.037 36.243 1.00 18.96 32 VAL B N 1
ATOM 1231 C CA . VAL B 1 33 ? 36.963 23.456 36.205 1.00 17.16 32 VAL B CA 1
ATOM 1232 C C . VAL B 1 33 ? 36.542 24.184 37.484 1.00 18.31 32 VAL B C 1
ATOM 1233 O O . VAL B 1 33 ? 35.828 25.172 37.443 1.00 18.75 32 VAL B O 1
ATOM 1237 N N . ASN B 1 34 ? 36.992 23.696 38.625 1.00 19.20 33 ASN B N 1
ATOM 1238 C CA . ASN B 1 34 ? 36.662 24.335 39.929 1.00 17.54 33 ASN B CA 1
ATOM 1239 C C . ASN B 1 34 ? 37.116 25.796 39.915 1.00 16.73 33 ASN B C 1
ATOM 1240 O O . ASN B 1 34 ? 36.323 26.709 40.100 1.00 18.81 33 ASN B O 1
ATOM 1245 N N . GLU B 1 35 ? 38.405 26.043 39.637 1.00 18.93 34 GLU B N 1
ATOM 1246 C CA . GLU B 1 35 ? 38.926 27.415 39.564 1.00 20.85 34 GLU B CA 1
ATOM 1247 C C . GLU B 1 35 ? 38.164 28.236 38.501 1.00 20.52 34 GLU B C 1
ATOM 1248 O O . GLU B 1 35 ? 37.788 29.373 38.769 1.00 23.38 34 GLU B O 1
ATOM 1254 N N . ALA B 1 36 ? 37.865 27.649 37.343 1.00 20.71 35 ALA B N 1
ATOM 1255 C CA . ALA B 1 36 ? 37.263 28.386 36.248 1.00 20.40 35 ALA B CA 1
ATOM 1256 C C . ALA B 1 36 ? 35.849 28.823 36.526 1.00 19.50 35 ALA B C 1
ATOM 1257 O O . ALA B 1 36 ? 35.358 29.809 35.963 1.00 20.98 35 ALA B O 1
ATOM 1259 N N . THR B 1 37 ? 35.173 28.015 37.333 1.00 18.56 36 THR B N 1
ATOM 1260 C CA . THR B 1 37 ? 33.771 28.240 37.673 1.00 19.76 36 THR B CA 1
ATOM 1261 C C . THR B 1 37 ? 33.544 28.705 39.103 1.00 20.18 36 THR B C 1
ATOM 1262 O O . THR B 1 37 ? 32.401 28.782 39.539 1.00 18.36 36 THR B O 1
ATOM 1266 N N . GLY B 1 38 ? 34.585 29.109 39.830 1.00 17.90 37 GLY B N 1
ATOM 1267 C CA . GLY B 1 38 ? 34.385 29.535 41.214 1.00 17.66 37 GLY B CA 1
ATOM 1268 C C . GLY B 1 38 ? 33.777 28.494 42.126 1.00 16.83 37 GLY B C 1
ATOM 1269 O O . GLY B 1 38 ? 33.104 28.828 43.099 1.00 18.73 37 GLY B O 1
ATOM 1270 N N . GLY B 1 39 ? 33.993 27.236 41.783 1.00 17.90 38 GLY B N 1
ATOM 1271 C CA . GLY B 1 39 ? 33.497 26.125 42.558 1.00 17.49 38 GLY B CA 1
ATOM 1272 C C . GLY B 1 39 ? 32.072 25.696 42.234 1.00 16.74 38 GLY B C 1
ATOM 1273 O O . GLY B 1 39 ? 31.517 24.818 42.870 1.00 17.46 38 GLY B O 1
ATOM 1290 N N . PHE B 1 41 ? 31.263 24.024 39.625 1.00 15.58 40 PHE B N 1
ATOM 1291 C CA . PHE B 1 41 ? 31.474 22.690 39.155 1.00 17.88 40 PHE B CA 1
ATOM 1292 C C . PHE B 1 41 ? 32.919 22.311 39.455 1.00 18.25 40 PHE B C 1
ATOM 1293 O O . PHE B 1 41 ? 33.766 23.165 39.625 1.00 18.71 40 PHE B O 1
ATOM 1301 N N . GLY B 1 42 ? 33.178 21.014 39.493 1.00 19.74 41 GLY B N 1
ATOM 1302 C CA . GLY B 1 42 ? 34.515 20.449 39.533 1.00 18.17 41 GLY B CA 1
ATOM 1303 C C . GLY B 1 42 ? 34.625 19.294 38.566 1.00 18.04 41 GLY B C 1
ATOM 1304 O O . GLY B 1 42 ? 33.616 18.647 38.264 1.00 19.30 41 GLY B O 1
ATOM 1305 N N . ALA B 1 43 ? 35.847 19.060 38.074 1.00 17.90 42 ALA B N 1
ATOM 1306 C CA . ALA B 1 43 ? 36.090 17.891 37.257 1.00 17.71 42 ALA B CA 1
ATOM 1307 C C . ALA B 1 43 ? 37.537 17.495 37.409 1.00 18.85 42 ALA B C 1
ATOM 1308 O O . ALA B 1 43 ? 38.431 18.307 37.325 1.00 19.12 42 ALA B O 1
ATOM 1310 N N . HIS B 1 44 ? 37.751 16.225 37.665 1.00 19.13 43 HIS B N 1
ATOM 1311 C CA . HIS B 1 44 ? 39.103 15.757 37.958 1.00 19.73 43 HIS B CA 1
ATOM 1312 C C . HIS B 1 44 ? 39.196 14.268 37.656 1.00 18.86 43 HIS B C 1
ATOM 1313 O O . HIS B 1 44 ? 38.192 13.533 37.642 1.00 19.52 43 HIS B O 1
ATOM 1320 N N . VAL B 1 45 ? 40.407 13.838 37.353 1.00 18.51 44 VAL B N 1
ATOM 1321 C CA . VAL B 1 45 ? 40.675 12.421 37.139 1.00 18.97 44 VAL B CA 1
ATOM 1322 C C . VAL B 1 45 ? 41.236 11.814 38.434 1.00 19.80 44 VAL B C 1
ATOM 1323 O O . VAL B 1 45 ? 42.075 12.411 39.092 1.00 19.09 44 VAL B O 1
ATOM 1327 N N . ILE B 1 46 ? 40.641 10.718 38.832 1.00 20.25 45 ILE B N 1
ATOM 1328 C CA . ILE B 1 46 ? 40.979 10.039 40.063 1.00 19.35 45 ILE B CA 1
ATOM 1329 C C . ILE B 1 46 ? 41.724 8.765 39.698 1.00 19.76 45 ILE B C 1
ATOM 1330 O O . ILE B 1 46 ? 41.234 7.974 38.889 1.00 21.25 45 ILE B O 1
ATOM 1335 N N . ARG B 1 47 ? 42.865 8.552 40.330 1.00 19.10 46 ARG B N 1
ATOM 1336 C CA . ARG B 1 47 ? 43.619 7.342 40.080 1.00 19.66 46 ARG B CA 1
ATOM 1337 C C . ARG B 1 47 ? 43.835 6.593 41.390 1.00 21.73 46 ARG B C 1
ATOM 1338 O O . ARG B 1 47 ? 44.139 7.194 42.420 1.00 22.03 46 ARG B O 1
ATOM 1346 N N . ALA B 1 48 ? 43.684 5.276 41.341 1.00 21.06 47 ALA B N 1
ATOM 1347 C CA . ALA B 1 48 ? 44.008 4.420 42.486 1.00 18.19 47 ALA B CA 1
ATOM 1348 C C . ALA B 1 48 ? 45.504 4.497 42.844 1.00 23.96 47 ALA B C 1
ATOM 1349 O O . ALA B 1 48 ? 46.340 4.566 41.955 1.00 22.40 47 ALA B O 1
ATOM 1351 N N . ILE B 1 49 ? 45.807 4.489 44.144 1.00 23.31 48 ILE B N 1
ATOM 1352 C CA . ILE B 1 49 ? 47.158 4.275 44.668 1.00 26.44 48 ILE B CA 1
ATOM 1353 C C . ILE B 1 49 ? 47.201 2.775 44.969 1.00 31.08 48 ILE B C 1
ATOM 1354 O O . ILE B 1 49 ? 46.425 2.335 45.823 1.00 28.21 48 ILE B O 1
ATOM 1359 N N . PRO B 1 50 ? 48.090 1.980 44.276 1.00 34.38 49 PRO B N 1
ATOM 1360 C CA . PRO B 1 50 ? 48.151 0.497 44.457 1.00 33.28 49 PRO B CA 1
ATOM 1361 C C . PRO B 1 50 ? 48.599 0.109 45.863 1.00 31.09 49 PRO B C 1
ATOM 1362 O O . PRO B 1 50 ? 49.372 0.868 46.455 1.00 33.00 49 PRO B O 1
ATOM 1366 N N . GLU B 1 53 ? 40.147 -7.021 49.176 1.00 25.20 52 GLU B N 1
ATOM 1367 C CA . GLU B 1 53 ? 40.894 -5.782 49.511 1.00 37.60 52 GLU B CA 1
ATOM 1368 C C . GLU B 1 53 ? 40.358 -4.822 50.617 1.00 41.05 52 GLU B C 1
ATOM 1369 O O . GLU B 1 53 ? 40.882 -4.859 51.718 1.00 48.57 52 GLU B O 1
ATOM 1371 N N . ALA B 1 54 ? 39.386 -3.934 50.368 1.00 44.93 53 ALA B N 1
ATOM 1372 C CA . ALA B 1 54 ? 39.116 -2.865 51.382 1.00 45.84 53 ALA B CA 1
ATOM 1373 C C . ALA B 1 54 ? 38.085 -1.787 50.977 1.00 43.99 53 ALA B C 1
ATOM 1374 O O . ALA B 1 54 ? 37.682 -1.761 49.789 1.00 47.43 53 ALA B O 1
ATOM 1376 N N . LYS B 1 55 ? 37.538 -0.976 51.918 1.00 38.46 54 LYS B N 1
ATOM 1377 C CA . LYS B 1 55 ? 36.557 -1.392 52.962 1.00 33.37 54 LYS B CA 1
ATOM 1378 C C . LYS B 1 55 ? 35.230 -0.648 52.648 1.00 27.56 54 LYS B C 1
ATOM 1379 O O . LYS B 1 55 ? 35.084 0.567 52.897 1.00 28.26 54 LYS B O 1
ATOM 1385 N N . PRO B 1 56 ? 34.268 -1.364 52.078 1.00 22.56 55 PRO B N 1
ATOM 1386 C CA . PRO B 1 56 ? 33.103 -0.643 51.542 1.00 20.38 55 PRO B CA 1
ATOM 1387 C C . PRO B 1 56 ? 32.255 0.040 52.639 1.00 18.87 55 PRO B C 1
ATOM 1388 O O . PRO B 1 56 ? 31.937 -0.568 53.657 1.00 23.18 55 PRO B O 1
ATOM 1392 N N . THR B 1 57 ? 31.879 1.306 52.396 1.00 18.03 56 THR B N 1
ATOM 1393 C CA . THR B 1 57 ? 31.171 2.079 53.395 1.00 17.69 56 THR B CA 1
ATOM 1394 C C . THR B 1 57 ? 30.069 2.852 52.707 1.00 16.09 56 THR B C 1
ATOM 1395 O O . THR B 1 57 ? 30.345 3.711 51.867 1.00 16.74 56 THR B O 1
ATOM 1399 N N . TRP B 1 58 ? 28.839 2.582 53.094 1.00 17.67 57 TRP B N 1
ATOM 1400 C CA . TRP B 1 58 ? 27.694 3.347 52.568 1.00 17.38 57 TRP B CA 1
ATOM 1401 C C . TRP B 1 58 ? 27.788 4.829 52.961 1.00 17.78 57 TRP B C 1
ATOM 1402 O O . TRP B 1 58 ? 28.047 5.177 54.126 1.00 18.28 57 TRP B O 1
ATOM 1413 N N . HIS B 1 59 ? 27.561 5.696 51.946 1.00 16.49 58 HIS B N 1
ATOM 1414 C CA . HIS B 1 59 ? 27.704 7.127 52.180 1.00 17.58 58 HIS B CA 1
ATOM 1415 C C . HIS B 1 59 ? 26.918 7.886 51.138 1.00 17.22 58 HIS B C 1
ATOM 1416 O O . HIS B 1 59 ? 26.391 7.324 50.216 1.00 17.39 58 HIS B O 1
ATOM 1423 N N . THR B 1 60 ? 26.875 9.197 51.345 1.00 18.45 59 THR B N 1
ATOM 1424 C CA . THR B 1 60 ? 26.214 10.112 50.422 1.00 17.52 59 THR B CA 1
ATOM 1425 C C . THR B 1 60 ? 27.087 11.371 50.215 1.00 18.25 59 THR B C 1
ATOM 1426 O O . THR B 1 60 ? 27.964 11.673 51.046 1.00 19.29 59 THR B O 1
ATOM 1430 N N . HIS B 1 61 ? 26.828 12.116 49.138 1.00 19.08 60 HIS B N 1
ATOM 1431 C CA . HIS B 1 61 ? 27.524 13.378 48.852 1.00 19.04 60 HIS B CA 1
ATOM 1432 C C . HIS B 1 61 ? 26.471 14.478 48.657 1.00 20.16 60 HIS B C 1
ATOM 1433 O O . HIS B 1 61 ? 25.425 14.202 48.066 1.00 20.40 60 HIS B O 1
ATOM 1440 N N . THR B 1 62 ? 26.797 15.687 49.115 1.00 21.95 61 THR B N 1
ATOM 1441 C CA . THR B 1 62 ? 25.879 16.832 48.946 1.00 23.61 61 THR B CA 1
ATOM 1442 C C . THR B 1 62 ? 26.116 17.459 47.575 1.00 23.12 61 THR B C 1
ATOM 1443 O O . THR B 1 62 ? 26.616 18.583 47.465 1.00 26.91 61 THR B O 1
ATOM 1447 N N . VAL B 1 63 ? 25.671 16.781 46.542 1.00 22.33 62 VAL B N 1
ATOM 1448 C CA . VAL B 1 63 ? 25.927 17.175 45.168 1.00 23.39 62 VAL B CA 1
ATOM 1449 C C . VAL B 1 63 ? 24.625 17.341 44.462 1.00 23.45 62 VAL B C 1
ATOM 1450 O O . VAL B 1 63 ? 23.632 16.676 44.844 1.00 25.03 62 VAL B O 1
ATOM 1454 N N . GLY B 1 64 ? 24.582 18.258 43.495 1.00 19.60 63 GLY B N 1
ATOM 1455 C CA . GLY B 1 64 ? 23.544 18.296 42.552 1.00 21.72 63 GLY B CA 1
ATOM 1456 C C . GLY B 1 64 ? 24.092 17.186 41.636 1.00 28.23 63 GLY B C 1
ATOM 1457 O O . GLY B 1 64 ? 24.055 15.994 41.938 1.00 30.05 63 GLY B O 1
ATOM 1458 N N . PHE B 1 65 ? 24.824 17.571 40.653 1.00 20.00 64 PHE B N 1
ATOM 1459 C CA . PHE B 1 65 ? 25.149 16.730 39.532 1.00 17.21 64 PHE B CA 1
ATOM 1460 C C . PHE B 1 65 ? 26.372 15.920 39.843 1.00 19.96 64 PHE B C 1
ATOM 1461 O O . PHE B 1 65 ? 27.324 16.444 40.437 1.00 18.68 64 PHE B O 1
ATOM 1469 N N . GLN B 1 66 ? 26.396 14.639 39.466 1.00 18.03 65 GLN B N 1
ATOM 1470 C CA . GLN B 1 66 ? 27.583 13.820 39.687 1.00 17.91 65 GLN B CA 1
ATOM 1471 C C . GLN B 1 66 ? 27.652 12.681 38.684 1.00 18.15 65 GLN B C 1
ATOM 1472 O O . GLN B 1 66 ? 26.725 11.905 38.585 1.00 19.84 65 GLN B O 1
ATOM 1478 N N . LEU B 1 67 ? 28.731 12.660 37.894 1.00 17.86 66 LEU B N 1
ATOM 1479 C CA . LEU B 1 67 ? 28.934 11.654 36.882 1.00 18.50 66 LEU B CA 1
ATOM 1480 C C . LEU B 1 67 ? 30.337 11.100 36.921 1.00 20.81 66 LEU B C 1
ATOM 1481 O O . LEU B 1 67 ? 31.285 11.870 37.059 1.00 18.92 66 LEU B O 1
ATOM 1486 N N . PHE B 1 68 ? 30.479 9.777 36.747 1.00 18.73 67 PHE B N 1
ATOM 1487 C CA . PHE B 1 68 ? 31.788 9.135 36.617 1.00 18.51 67 PHE B CA 1
ATOM 1488 C C . PHE B 1 68 ? 31.849 8.474 35.260 1.00 18.11 67 PHE B C 1
ATOM 1489 O O . PHE B 1 68 ? 30.899 7.876 34.800 1.00 19.21 67 PHE B O 1
ATOM 1497 N N . TYR B 1 69 ? 33.041 8.546 34.689 1.00 17.67 68 TYR B N 1
ATOM 1498 C CA . TYR B 1 69 ? 33.364 7.874 33.423 1.00 17.54 68 TYR B CA 1
ATOM 1499 C C . TYR B 1 69 ? 34.720 7.180 33.612 1.00 19.23 68 TYR B C 1
ATOM 1500 O O . TYR B 1 69 ? 35.750 7.840 33.869 1.00 19.34 68 TYR B O 1
ATOM 1509 N N . VAL B 1 70 ? 34.716 5.869 33.437 1.00 18.02 69 VAL B N 1
ATOM 1510 C CA . VAL B 1 70 ? 35.917 5.063 33.705 1.00 16.91 69 VAL B CA 1
ATOM 1511 C C . VAL B 1 70 ? 36.835 5.127 32.482 1.00 17.58 69 VAL B C 1
ATOM 1512 O O . VAL B 1 70 ? 36.428 4.843 31.345 1.00 18.77 69 VAL B O 1
ATOM 1516 N N . LEU B 1 71 ? 38.083 5.506 32.771 1.00 18.44 70 LEU B N 1
ATOM 1517 C CA . LEU B 1 71 ? 39.096 5.683 31.745 1.00 18.53 70 LEU B CA 1
ATOM 1518 C C . LEU B 1 71 ? 40.035 4.464 31.591 1.00 19.05 70 LEU B C 1
ATOM 1519 O O . LEU B 1 71 ? 40.544 4.153 30.494 1.00 22.49 70 LEU B O 1
ATOM 1524 N N . ARG B 1 72 ? 40.300 3.797 32.705 1.00 19.97 71 ARG B N 1
ATOM 1525 C CA . ARG B 1 72 ? 41.201 2.639 32.743 1.00 18.14 71 ARG B CA 1
ATOM 1526 C C . ARG B 1 72 ? 40.833 1.786 33.943 1.00 19.06 71 ARG B C 1
ATOM 1527 O O . ARG B 1 72 ? 40.402 2.328 34.955 1.00 18.98 71 ARG B O 1
ATOM 1535 N N . GLY B 1 73 ? 40.996 0.479 33.825 1.00 20.27 72 GLY B N 1
ATOM 1536 C CA . GLY B 1 73 ? 40.735 -0.405 34.973 1.00 17.13 72 GLY B CA 1
ATOM 1537 C C . GLY B 1 73 ? 39.260 -0.664 35.147 1.00 19.12 72 GLY B C 1
ATOM 1538 O O . GLY B 1 73 ? 38.461 -0.617 34.216 1.00 19.04 72 GLY B O 1
ATOM 1539 N N . TRP B 1 74 ? 38.917 -1.022 36.367 1.00 18.36 73 TRP B N 1
ATOM 1540 C CA . TRP B 1 74 ? 37.549 -1.380 36.700 1.00 19.29 73 TRP B CA 1
ATOM 1541 C C . TRP B 1 74 ? 37.246 -0.975 38.140 1.00 19.80 73 TRP B C 1
ATOM 1542 O O . TRP B 1 74 ? 38.115 -0.838 39.010 1.00 18.99 73 TRP B O 1
ATOM 1553 N N . VAL B 1 75 ? 35.958 -0.752 38.368 1.00 19.41 74 VAL B N 1
ATOM 1554 C CA . VAL B 1 75 ? 35.505 -0.389 39.689 1.00 20.19 74 VAL B CA 1
ATOM 1555 C C . VAL B 1 75 ? 34.088 -0.927 39.868 1.00 19.27 74 VAL B C 1
ATOM 1556 O O . VAL B 1 75 ? 33.267 -0.806 38.957 1.00 19.85 74 VAL B O 1
ATOM 1560 N N . GLU B 1 76 ? 33.809 -1.492 41.042 1.00 17.58 75 GLU B N 1
ATOM 1561 C CA . GLU B 1 76 ? 32.473 -1.969 41.364 1.00 18.00 75 GLU B CA 1
ATOM 1562 C C . GLU B 1 76 ? 31.875 -1.035 42.403 1.00 18.23 75 GLU B C 1
ATOM 1563 O O . GLU B 1 76 ? 32.442 -0.840 43.442 1.00 18.50 75 GLU B O 1
ATOM 1569 N N . PHE B 1 77 ? 30.743 -0.442 42.059 1.00 18.57 76 PHE B N 1
ATOM 1570 C CA . PHE B 1 77 ? 29.955 0.393 42.953 1.00 17.85 76 PHE B CA 1
ATOM 1571 C C . PHE B 1 77 ? 28.665 -0.360 43.387 1.00 18.68 76 PHE B C 1
ATOM 1572 O O . PHE B 1 77 ? 28.258 -1.338 42.763 1.00 20.89 76 PHE B O 1
ATOM 1580 N N . GLU B 1 78 ? 28.044 0.125 44.445 1.00 18.90 77 GLU B N 1
ATOM 1581 C CA . GLU B 1 78 ? 26.733 -0.373 44.865 1.00 19.71 77 GLU B CA 1
ATOM 1582 C C . GLU B 1 78 ? 25.847 0.797 45.222 1.00 19.03 77 GLU B C 1
ATOM 1583 O O . GLU B 1 78 ? 26.296 1.751 45.866 1.00 18.56 77 GLU B O 1
ATOM 1589 N N . TYR B 1 79 ? 24.565 0.728 44.800 1.00 19.50 78 TYR B N 1
ATOM 1590 C CA . TYR B 1 79 ? 23.620 1.825 44.992 1.00 17.98 78 TYR B CA 1
ATOM 1591 C C . TYR B 1 79 ? 22.375 1.329 45.695 1.00 18.09 78 TYR B C 1
ATOM 1592 O O . TYR B 1 79 ? 21.965 0.200 45.478 1.00 19.28 78 TYR B O 1
ATOM 1601 N N A GLU B 1 80 ? 21.749 2.194 46.495 0.50 19.21 79 GLU B N 1
ATOM 1602 N N B GLU B 1 80 ? 21.748 2.175 46.511 0.50 20.16 79 GLU B N 1
ATOM 1603 C CA A GLU B 1 80 ? 20.505 1.859 47.214 0.50 20.04 79 GLU B CA 1
ATOM 1604 C CA B GLU B 1 80 ? 20.498 1.797 47.183 0.50 21.69 79 GLU B CA 1
ATOM 1605 C C A GLU B 1 80 ? 19.327 1.509 46.294 0.50 19.41 79 GLU B C 1
ATOM 1606 C C B GLU B 1 80 ? 19.454 1.319 46.169 0.50 21.43 79 GLU B C 1
ATOM 1607 O O A GLU B 1 80 ? 18.414 0.779 46.712 0.50 17.74 79 GLU B O 1
ATOM 1608 O O B GLU B 1 80 ? 18.813 0.275 46.353 0.50 21.97 79 GLU B O 1
ATOM 1619 N N . ASP B 1 81 ? 19.331 2.058 45.072 1.00 21.21 80 ASP B N 1
ATOM 1620 C CA . ASP B 1 81 ? 18.284 1.815 44.108 1.00 19.09 80 ASP B CA 1
ATOM 1621 C C . ASP B 1 81 ? 18.535 0.645 43.171 1.00 22.23 80 ASP B C 1
ATOM 1622 O O . ASP B 1 81 ? 17.702 -0.257 43.098 1.00 26.52 80 ASP B O 1
ATOM 1627 N N . ILE B 1 82 ? 19.700 0.601 42.523 1.00 19.54 81 ILE B N 1
ATOM 1628 C CA . ILE B 1 82 ? 19.968 -0.376 41.492 1.00 19.85 81 ILE B CA 1
ATOM 1629 C C . ILE B 1 82 ? 20.895 -1.519 41.899 1.00 22.10 81 ILE B C 1
ATOM 1630 O O . ILE B 1 82 ? 21.111 -2.434 41.118 1.00 22.23 81 ILE B O 1
ATOM 1635 N N . GLY B 1 83 ? 21.476 -1.469 43.094 1.00 19.87 82 GLY B N 1
ATOM 1636 C CA . GLY B 1 83 ? 22.376 -2.547 43.516 1.00 18.88 82 GLY B CA 1
ATOM 1637 C C . GLY B 1 83 ? 23.800 -2.403 42.983 1.00 19.54 82 GLY B C 1
ATOM 1638 O O . GLY B 1 83 ? 24.273 -1.321 42.708 1.00 19.04 82 GLY B O 1
ATOM 1639 N N . ALA B 1 84 ? 24.486 -3.536 42.902 1.00 19.52 83 ALA B N 1
ATOM 1640 C CA . ALA B 1 84 ? 25.899 -3.616 42.540 1.00 19.67 83 ALA B CA 1
ATOM 1641 C C . ALA B 1 84 ? 26.065 -3.504 41.046 1.00 21.32 83 ALA B C 1
ATOM 1642 O O . ALA B 1 84 ? 25.310 -4.122 40.260 1.00 23.78 83 ALA B O 1
ATOM 1644 N N A VAL B 1 85 ? 27.052 -2.732 40.623 0.50 20.79 84 VAL B N 1
ATOM 1645 N N B VAL B 1 85 ? 27.102 -2.748 40.657 0.50 20.36 84 VAL B N 1
ATOM 1646 C CA A VAL B 1 85 ? 27.380 -2.651 39.208 0.50 21.17 84 VAL B CA 1
ATOM 1647 C CA B VAL B 1 85 ? 27.439 -2.374 39.260 0.50 20.41 84 VAL B CA 1
ATOM 1648 C C A VAL B 1 85 ? 28.887 -2.551 39.060 0.50 18.25 84 VAL B C 1
ATOM 1649 C C B VAL B 1 85 ? 28.952 -2.469 39.036 0.50 17.97 84 VAL B C 1
ATOM 1650 O O A VAL B 1 85 ? 29.559 -1.845 39.799 0.50 20.04 84 VAL B O 1
ATOM 1651 O O B VAL B 1 85 ? 29.717 -1.754 39.675 0.50 20.19 84 VAL B O 1
ATOM 1666 N N . LEU B 1 87 ? 31.894 -1.542 36.580 1.00 20.88 86 LEU B N 1
ATOM 1667 C CA . LEU B 1 87 ? 32.232 -0.690 35.457 1.00 22.10 86 LEU B CA 1
ATOM 1668 C C . LEU B 1 87 ? 33.666 -0.977 35.007 1.00 21.77 86 LEU B C 1
ATOM 1669 O O . LEU B 1 87 ? 34.589 -1.027 35.830 1.00 22.34 86 LEU B O 1
ATOM 1674 N N . GLU B 1 88 ? 33.845 -1.081 33.700 1.00 22.18 87 GLU B N 1
ATOM 1675 C CA . GLU B 1 88 ? 35.146 -1.168 33.083 1.00 19.33 87 GLU B CA 1
ATOM 1676 C C . GLU B 1 88 ? 35.355 0.099 32.236 1.00 19.94 87 GLU B C 1
ATOM 1677 O O . GLU B 1 88 ? 34.490 0.989 32.213 1.00 19.80 87 GLU B O 1
ATOM 1683 N N . ALA B 1 89 ? 36.501 0.202 31.556 1.00 20.70 88 ALA B N 1
ATOM 1684 C CA . ALA B 1 89 ? 36.819 1.377 30.773 1.00 20.34 88 ALA B CA 1
ATOM 1685 C C . ALA B 1 89 ? 35.645 1.640 29.815 1.00 20.21 88 ALA B C 1
ATOM 1686 O O . ALA B 1 89 ? 35.119 0.721 29.186 1.00 20.23 88 ALA B O 1
ATOM 1688 N N . GLY B 1 90 ? 35.237 2.889 29.703 1.00 17.70 89 GLY B N 1
ATOM 1689 C CA . GLY B 1 90 ? 34.112 3.249 28.885 1.00 18.36 89 GLY B CA 1
ATOM 1690 C C . GLY B 1 90 ? 32.774 3.275 29.597 1.00 19.99 89 GLY B C 1
ATOM 1691 O O . GLY B 1 90 ? 31.774 3.708 29.040 1.00 20.58 89 GLY B O 1
ATOM 1692 N N . GLY B 1 91 ? 32.746 2.700 30.795 1.00 20.67 90 GLY B N 1
ATOM 1693 C CA . GLY B 1 91 ? 31.556 2.665 31.616 1.00 19.77 90 GLY B CA 1
ATOM 1694 C C . GLY B 1 91 ? 31.316 4.008 32.280 1.00 18.84 90 GLY B C 1
ATOM 1695 O O . GLY B 1 91 ? 32.277 4.714 32.664 1.00 19.00 90 GLY B O 1
ATOM 1696 N N . SER B 1 92 ? 30.039 4.312 32.488 1.00 19.02 91 SER B N 1
ATOM 1697 C CA . SER B 1 92 ? 29.671 5.563 33.165 1.00 18.91 91 SER B CA 1
ATOM 1698 C C . SER B 1 92 ? 28.611 5.327 34.194 1.00 20.10 91 SER B C 1
ATOM 1699 O O . SER B 1 92 ? 27.795 4.417 34.054 1.00 19.69 91 SER B O 1
ATOM 1702 N N . ALA B 1 93 ? 28.671 6.107 35.270 1.00 18.91 92 ALA B N 1
ATOM 1703 C CA . ALA B 1 93 ? 27.677 6.064 36.349 1.00 19.15 92 ALA B CA 1
ATOM 1704 C C . ALA B 1 93 ? 27.248 7.480 36.678 1.00 19.24 92 ALA B C 1
ATOM 1705 O O . ALA B 1 93 ? 28.029 8.279 37.180 1.00 18.94 92 ALA B O 1
ATOM 1707 N N . PHE B 1 94 ? 25.962 7.753 36.422 1.00 17.54 93 PHE B N 1
ATOM 1708 C CA . PHE B 1 94 ? 25.327 8.986 36.879 1.00 18.58 93 PHE B CA 1
ATOM 1709 C C . PHE B 1 94 ? 24.738 8.700 38.266 1.00 18.92 93 PHE B C 1
ATOM 1710 O O . PHE B 1 94 ? 23.945 7.76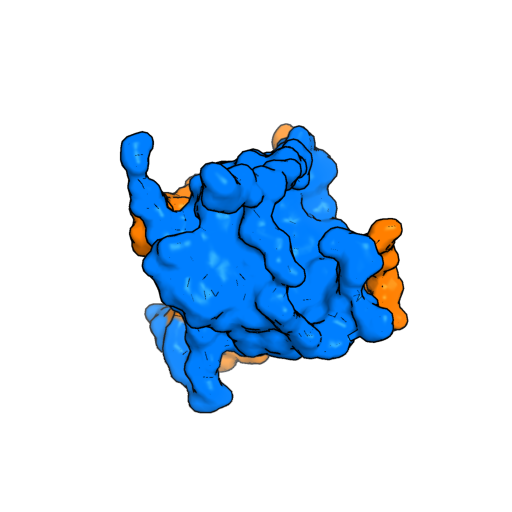9 38.438 1.00 18.29 93 PHE B O 1
ATOM 1718 N N . GLN B 1 95 ? 25.161 9.491 39.274 1.00 18.76 94 GLN B N 1
ATOM 1719 C CA . GLN B 1 95 ? 24.723 9.308 40.658 1.00 18.09 94 GLN B CA 1
ATOM 1720 C C . GLN B 1 95 ? 23.788 10.421 41.067 1.00 17.67 94 GLN B C 1
ATOM 1721 O O . GLN B 1 95 ? 24.223 11.555 41.163 1.00 18.84 94 GLN B O 1
ATOM 1727 N N . PRO B 1 96 ? 22.512 10.098 41.300 1.00 17.67 95 PRO B N 1
ATOM 1728 C CA . PRO B 1 96 ? 21.568 11.117 41.705 1.00 17.40 95 PRO B CA 1
ATOM 1729 C C . PRO B 1 96 ? 21.998 11.893 42.945 1.00 18.74 95 PRO B C 1
ATOM 1730 O O . PRO B 1 96 ? 22.738 11.353 43.761 1.00 18.43 95 PRO B O 1
ATOM 1734 N N . PRO B 1 97 ? 21.505 13.132 43.096 1.00 17.70 96 PRO B N 1
ATOM 1735 C CA . PRO B 1 97 ? 21.839 13.923 44.253 1.00 17.90 96 PRO B CA 1
ATOM 1736 C C . PRO B 1 97 ? 21.635 13.161 45.581 1.00 18.01 96 PRO B C 1
ATOM 1737 O O . PRO B 1 97 ? 20.566 12.658 45.847 1.00 19.06 96 PRO B O 1
ATOM 1741 N N . GLY B 1 98 ? 22.736 12.992 46.324 1.00 19.69 97 GLY B N 1
ATOM 1742 C CA . GLY B 1 98 ? 22.679 12.355 47.624 1.00 20.05 97 GLY B CA 1
ATOM 1743 C C . GLY B 1 98 ? 22.349 10.882 47.657 1.00 19.31 97 GLY B C 1
ATOM 1744 O O . GLY B 1 98 ? 21.959 10.359 48.705 1.00 20.39 97 GLY B O 1
ATOM 1745 N N . VAL B 1 99 ? 22.435 10.198 46.512 1.00 19.50 98 VAL B N 1
ATOM 1746 C CA . VAL B 1 99 ? 22.127 8.754 46.483 1.00 19.50 98 VAL B CA 1
ATOM 1747 C C . VAL B 1 99 ? 23.043 8.002 47.500 1.00 18.88 98 VAL B C 1
ATOM 1748 O O . VAL B 1 99 ? 24.221 8.277 47.600 1.00 18.38 98 VAL B O 1
ATOM 1752 N N . ARG B 1 100 ? 22.462 7.061 48.235 1.00 18.03 99 ARG B N 1
ATOM 1753 C CA . ARG B 1 100 ? 23.265 6.224 49.152 1.00 17.00 99 ARG B CA 1
ATOM 1754 C C . ARG B 1 100 ? 24.010 5.195 48.289 1.00 18.06 99 ARG B C 1
ATOM 1755 O O . ARG B 1 100 ? 23.390 4.492 47.491 1.00 18.68 99 ARG B O 1
ATOM 1763 N N . HIS B 1 101 ? 25.345 5.152 48.410 1.00 18.25 100 HIS B N 1
ATOM 1764 C CA . HIS B 1 101 ? 26.146 4.258 47.585 1.00 18.54 100 HIS B CA 1
ATOM 1765 C C . HIS B 1 101 ? 27.427 3.879 48.317 1.00 18.53 100 HIS B C 1
ATOM 1766 O O . HIS B 1 101 ? 27.746 4.452 49.337 1.00 17.71 100 HIS B O 1
ATOM 1773 N N . ARG B 1 102 ? 28.163 2.944 47.736 1.00 17.81 101 ARG B N 1
ATOM 1774 C CA . ARG B 1 102 ? 29.484 2.608 48.258 1.00 17.63 101 ARG B CA 1
ATOM 1775 C C . ARG B 1 102 ? 30.309 2.087 47.120 1.00 19.02 101 ARG B C 1
ATOM 1776 O O . ARG B 1 102 ? 29.799 1.683 46.078 1.00 19.60 101 ARG B O 1
ATOM 1784 N N . GLU B 1 103 ? 31.617 2.058 47.344 1.00 19.51 102 GLU B N 1
ATOM 1785 C CA . GLU B 1 103 ? 32.527 1.420 46.409 1.00 19.94 102 GLU B CA 1
ATOM 1786 C C . GLU B 1 103 ? 32.903 0.062 46.989 1.00 18.82 102 GLU B C 1
ATOM 1787 O O . GLU B 1 103 ? 33.368 -0.035 48.135 1.00 21.84 102 GLU B O 1
ATOM 1793 N N . LEU B 1 104 ? 32.693 -0.998 46.208 1.00 19.34 103 LEU B N 1
ATOM 1794 C CA . LEU B 1 104 ? 32.926 -2.350 46.673 1.00 18.21 103 LEU B CA 1
ATOM 1795 C C . LEU B 1 104 ? 34.358 -2.850 46.473 1.00 17.15 103 LEU B C 1
ATOM 1796 O O . LEU B 1 104 ? 34.888 -3.640 47.258 1.00 17.36 103 LEU B O 1
ATOM 1801 N N . ARG B 1 105 ? 34.972 -2.402 45.388 1.00 17.63 104 ARG B N 1
ATOM 1802 C CA . ARG B 1 105 ? 36.328 -2.821 45.029 1.00 17.51 104 ARG B CA 1
ATOM 1803 C C . ARG B 1 105 ? 36.744 -2.125 43.736 1.00 19.28 104 ARG B C 1
ATOM 1804 O O . ARG B 1 105 ? 35.905 -1.743 42.936 1.00 19.68 104 ARG B O 1
ATOM 1812 N N . HIS B 1 106 ? 38.057 -2.054 43.502 1.00 19.62 105 HIS B N 1
ATOM 1813 C CA . HIS B 1 106 ? 38.562 -1.439 42.259 1.00 17.66 105 HIS B CA 1
ATOM 1814 C C . HIS B 1 106 ? 39.898 -2.055 41.901 1.00 18.14 105 HIS B C 1
ATOM 1815 O O . HIS B 1 106 ? 40.607 -2.609 42.766 1.00 19.61 105 HIS B O 1
ATOM 1822 N N . SER B 1 107 ? 40.236 -1.940 40.610 1.00 17.78 106 SER B N 1
ATOM 1823 C CA . SER B 1 107 ? 41.502 -2.385 40.095 1.00 18.93 106 SER B CA 1
ATOM 1824 C C . SER B 1 107 ? 42.602 -1.445 40.528 1.00 19.21 106 SER B C 1
ATOM 1825 O O . SER B 1 107 ? 42.464 -0.295 40.827 1.00 19.44 106 SER B O 1
ATOM 1828 N N . ASP B 1 108 ? 43.790 -1.980 40.561 1.00 17.58 107 ASP B N 1
ATOM 1829 C CA . ASP B 1 108 ? 44.907 -1.156 40.950 1.00 23.54 107 ASP B CA 1
ATOM 1830 C C . ASP B 1 108 ? 45.325 -0.072 39.978 1.00 19.60 107 ASP B C 1
ATOM 1831 O O . ASP B 1 108 ? 46.006 0.893 40.333 1.00 21.85 107 ASP B O 1
ATOM 1836 N N . ASP B 1 109 ? 44.884 -0.216 38.739 1.00 18.88 108 ASP B N 1
ATOM 1837 C CA . ASP B 1 109 ? 45.105 0.779 37.724 1.00 19.51 108 ASP B CA 1
ATOM 1838 C C . ASP B 1 109 ? 43.881 1.613 37.453 1.00 19.87 108 ASP B C 1
ATOM 1839 O O . ASP B 1 109 ? 43.788 2.253 36.405 1.00 20.45 108 ASP B O 1
ATOM 1844 N N . LEU B 1 110 ? 42.916 1.629 38.366 1.00 18.69 109 LEU B N 1
ATOM 1845 C CA . LEU B 1 110 ? 41.752 2.420 38.066 1.00 18.47 109 LEU B CA 1
ATOM 1846 C C . LEU B 1 110 ? 42.067 3.908 37.804 1.00 19.08 109 LEU B C 1
ATOM 1847 O O . LEU B 1 110 ? 42.811 4.542 38.579 1.00 19.34 109 LEU B O 1
ATOM 1852 N N A GLU B 1 111 ? 41.481 4.447 36.729 0.50 20.36 110 GLU B N 1
ATOM 1853 N N B GLU B 1 111 ? 41.469 4.441 36.737 0.50 18.86 110 GLU B N 1
ATOM 1854 C CA A GLU B 1 111 ? 41.469 5.877 36.443 0.50 19.51 110 GLU B CA 1
ATOM 1855 C CA B GLU B 1 111 ? 41.432 5.864 36.476 0.50 16.03 110 GLU B CA 1
ATOM 1856 C C A GLU B 1 111 ? 40.037 6.218 36.043 0.50 17.62 110 GLU B C 1
ATOM 1857 C C B GLU B 1 111 ? 40.011 6.190 36.075 0.50 15.65 110 GLU B C 1
ATOM 1858 O O A GLU B 1 111 ? 39.471 5.580 35.147 0.50 19.10 110 GLU B O 1
ATOM 1859 O O B GLU B 1 111 ? 39.437 5.533 35.199 0.50 17.56 110 GLU B O 1
ATOM 1870 N N . VAL B 1 112 ? 39.448 7.200 36.713 1.00 17.09 111 VAL B N 1
ATOM 1871 C CA . VAL B 1 112 ? 38.063 7.570 36.443 1.00 17.22 111 VAL B CA 1
ATOM 1872 C C . VAL B 1 112 ? 37.922 9.095 36.500 1.00 19.65 111 VAL B C 1
ATOM 1873 O O . VAL B 1 112 ? 38.449 9.766 37.393 1.00 23.42 111 VAL B O 1
ATOM 1877 N N . LEU B 1 113 ? 37.208 9.642 35.530 1.00 17.59 112 LEU B N 1
ATOM 1878 C CA . LEU B 1 113 ? 36.879 11.040 35.509 1.00 17.80 112 LEU B CA 1
ATOM 1879 C C . LEU B 1 113 ? 35.572 11.279 36.320 1.00 17.96 112 LEU B C 1
ATOM 1880 O O . LEU B 1 113 ? 34.569 10.585 36.090 1.00 19.46 112 LEU B O 1
ATOM 1885 N N . GLU B 1 114 ? 35.602 12.255 37.240 1.00 18.60 113 GLU B N 1
ATOM 1886 C CA . GLU B 1 114 ? 34.445 12.666 37.989 1.00 17.83 113 GLU B CA 1
ATOM 1887 C C . GLU B 1 114 ? 34.080 14.093 37.601 1.00 19.77 113 GLU B C 1
ATOM 1888 O O . GLU B 1 114 ? 34.979 14.942 37.600 1.00 19.03 113 GLU B O 1
ATOM 1894 N N . ILE B 1 115 ? 32.811 14.347 37.284 1.00 17.57 114 ILE B N 1
ATOM 1895 C CA . ILE B 1 115 ? 32.303 15.681 37.011 1.00 17.44 114 ILE B CA 1
ATOM 1896 C C . ILE B 1 115 ? 31.225 15.912 38.061 1.00 18.88 114 ILE B C 1
ATOM 1897 O O . ILE B 1 115 ? 30.344 15.072 38.210 1.00 19.27 114 ILE B O 1
ATOM 1902 N N A VAL B 1 116 ? 31.288 17.027 38.773 0.50 19.42 115 VAL B N 1
ATOM 1903 N N B VAL B 1 116 ? 31.316 16.993 38.830 0.50 18.45 115 VAL B N 1
ATOM 1904 C CA A VAL B 1 116 ? 30.426 17.222 39.923 0.50 18.77 115 VAL B CA 1
ATOM 1905 C CA B VAL B 1 116 ? 30.404 17.202 39.950 0.50 17.77 115 VAL B CA 1
ATOM 1906 C C A VAL B 1 116 ? 29.976 18.692 39.988 0.50 20.26 115 VAL B C 1
ATOM 1907 C C B VAL B 1 116 ? 30.082 18.652 40.170 0.50 20.45 115 VAL B C 1
ATOM 1908 O O A VAL B 1 116 ? 30.576 19.600 39.395 0.50 18.81 115 VAL B O 1
ATOM 1909 O O B VAL B 1 116 ? 30.948 19.505 39.955 0.50 17.58 115 VAL B O 1
ATOM 1916 N N . SER B 1 117 ? 28.871 18.904 40.667 1.00 19.91 116 SER B N 1
ATOM 1917 C CA . SER B 1 117 ? 28.472 20.251 41.116 1.00 19.75 116 SER B CA 1
ATOM 1918 C C . SER B 1 117 ? 27.907 20.065 42.533 1.00 20.68 116 SER B C 1
ATOM 1919 O O . SER B 1 117 ? 27.075 19.172 42.729 1.00 21.22 116 SER B O 1
ATOM 1922 N N . PRO B 1 118 ? 28.331 20.874 43.514 1.00 18.04 117 PRO B N 1
ATOM 1923 C CA . PRO B 1 118 ? 29.426 21.869 43.470 1.00 19.45 117 PRO B CA 1
ATOM 1924 C C . PRO B 1 118 ? 30.764 21.125 43.559 1.00 17.50 117 PRO B C 1
ATOM 1925 O O . PRO B 1 118 ? 30.850 19.945 43.952 1.00 20.67 117 PRO B O 1
ATOM 1929 N N . ALA B 1 119 ? 31.867 21.841 43.354 1.00 18.50 118 ALA B N 1
ATOM 1930 C CA . ALA B 1 119 ? 33.181 21.262 43.566 1.00 20.59 118 ALA B CA 1
ATOM 1931 C C . ALA B 1 119 ? 33.386 20.856 45.027 1.00 21.98 118 ALA B C 1
ATOM 1932 O O . ALA B 1 119 ? 34.010 19.823 45.344 1.00 24.33 118 ALA B O 1
ATOM 1934 N N . GLY B 1 120 ? 32.915 21.719 45.921 1.00 19.69 119 GLY B N 1
ATOM 1935 C CA . GLY B 1 120 ? 33.135 21.527 47.329 1.00 20.84 119 GLY B CA 1
ATOM 1936 C C . GLY B 1 120 ? 32.037 20.803 48.063 1.00 21.69 119 GLY B C 1
ATOM 1937 O O . GLY B 1 120 ? 31.554 21.265 49.052 1.00 27.14 119 GLY B O 1
ATOM 1938 N N . PHE B 1 121 ? 31.595 19.653 47.556 1.00 24.90 120 PHE B N 1
ATOM 1939 C CA . PHE B 1 121 ? 30.559 18.855 48.268 1.00 23.74 120 PHE B CA 1
ATOM 1940 C C . PHE B 1 121 ? 31.036 18.205 49.591 1.00 24.17 120 PHE B C 1
ATOM 1941 O O . PHE B 1 121 ? 32.219 17.938 49.784 1.00 27.89 120 PHE B O 1
ATOM 1949 N N . ALA B 1 122 ? 30.100 17.986 50.520 1.00 23.25 121 ALA B N 1
ATOM 1950 C CA . ALA B 1 122 ? 30.329 17.261 51.748 1.00 23.42 121 ALA B CA 1
ATOM 1951 C C . ALA B 1 122 ? 29.9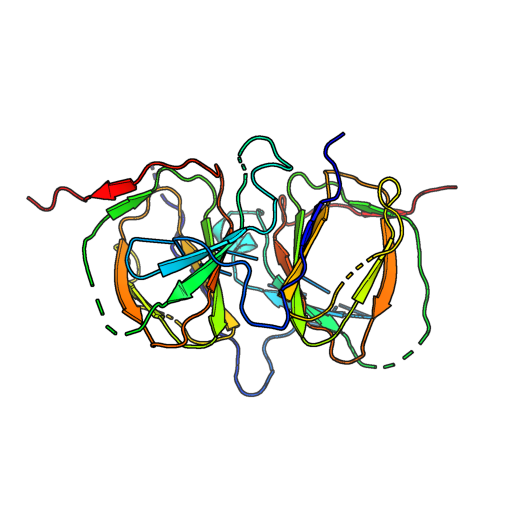71 15.781 51.540 1.00 20.43 121 ALA B C 1
ATOM 1952 O O . ALA B 1 122 ? 29.290 15.419 50.591 1.00 20.67 121 ALA B O 1
ATOM 1954 N N . THR B 1 123 ? 30.513 14.941 52.435 1.00 22.98 122 THR B N 1
ATOM 1955 C CA . THR B 1 123 ? 30.305 13.501 52.360 1.00 22.81 122 THR B CA 1
ATOM 1956 C C . THR B 1 123 ? 29.929 13.017 53.742 1.00 21.69 122 THR B C 1
ATOM 1957 O O . THR B 1 123 ? 30.554 13.451 54.723 1.00 24.06 122 THR B O 1
ATOM 1961 N N . SER B 1 124 ? 28.873 12.211 53.827 1.00 22.61 123 SER B N 1
ATOM 1962 C CA . SER B 1 124 ? 28.366 11.714 55.097 1.00 24.47 123 SER B CA 1
ATOM 1963 C C . SER B 1 124 ? 28.287 10.220 55.037 1.00 21.31 123 SER B C 1
ATOM 1964 O O . SER B 1 124 ? 27.808 9.675 54.054 1.00 21.33 123 SER B O 1
ATOM 1967 N N . VAL B 1 125 ? 28.794 9.561 56.076 1.00 21.98 124 VAL B N 1
ATOM 1968 C CA . VAL B 1 125 ? 28.628 8.106 56.223 1.00 23.90 124 VAL B CA 1
ATOM 1969 C C . VAL B 1 125 ? 27.177 7.829 56.640 1.00 24.80 124 VAL B C 1
ATOM 1970 O O . VAL B 1 125 ? 26.634 8.496 57.506 1.00 30.82 124 VAL B O 1
ATOM 1974 N N . VAL B 1 126 ? 26.550 6.846 55.999 1.00 23.61 125 VAL B N 1
ATOM 1975 C CA . VAL B 1 126 ? 25.174 6.477 56.285 1.00 25.89 125 VAL B CA 1
ATOM 1976 C C . VAL B 1 126 ? 25.188 5.771 57.614 1.00 30.73 125 VAL B C 1
ATOM 1977 O O . VAL B 1 126 ? 25.961 4.832 57.839 1.00 30.56 125 VAL B O 1
ATOM 1981 N N . ASP B 1 127 ? 24.367 6.258 58.527 1.00 38.62 126 ASP B N 1
ATOM 1982 C CA . ASP B 1 127 ? 24.268 5.593 59.822 1.00 44.78 126 ASP B CA 1
ATOM 1983 C C . ASP B 1 127 ? 23.097 4.587 59.719 1.00 45.51 126 ASP B C 1
ATOM 1984 O O . ASP B 1 127 ? 21.943 4.959 59.504 1.00 46.44 126 ASP B O 1
ATOM 1989 N N . LEU B 1 128 ? 23.463 3.304 59.782 1.00 47.23 127 LEU B N 1
ATOM 1990 C CA . LEU B 1 128 ? 22.602 2.181 59.422 1.00 49.51 127 LEU B CA 1
ATOM 1991 C C . LEU B 1 128 ? 21.848 1.593 60.622 1.00 50.11 127 LEU B C 1
ATOM 1992 O O . LEU B 1 128 ? 21.793 2.188 61.703 1.00 51.64 127 LEU B O 1
#

Sequence (238 aa):
GKLQTTIQHEPKDDGSGFDRREFFEYRDTGVNEEATGGFGAHVIRAIPPTWHTHTVGFQLFYVLRGWVEFEYEEDIGAVLEAGGSAFQPPGVRHRELRHSDDLEEVLEIVVSPAGFATSVVDLEKLQQTTIQHEPKDGSGFDREFFEYRDTGVNEATGGFGAHVIRAIPEAKPTWHTHTVGFQLFYVLRGWVEFEYEEDIGAVVLEAGGSAFQPPGVRHRELRHSDDLEEVLEIVVSPAGFATSVVDL

Foldseek 3Di:
DWDDKDKDAQDPVRDPDDCPPQKDWDWPCVCVVPVFFTKIKIWGAVWFWKWKQFAWKKKAWQAWDWWKQWPHPGIDYGHRMMITAHGGTTMTTDDTDNGTMMMMTTPGNDIDMGTDPPD/DDDKDKDAQPPVNDPDDCVFKDWAWPCPCVVPVFQGKIKIWGAAPDDKFWKWKQFAWKKKAWQAWDWWKQWPHPGIDYGHGMMITDHGGTTMITDDTDNGTMMMMGTPGNDIDMGTDDD

CATH classification: 2.60.120.10

B-factor: mean 26.45, std 11.06, range [14.06, 74.0]

InterPro domains:
  IPR011051 RmlC-like cupin domain superfamily [SSF51182] (25-129)
  IPR013096 Cupin 2, conserved barrel [PF07883] (49-112)
  IPR014710 RmlC-like jelly roll fold [G3DSA:2.60.120.10] (1-133)

Solvent-accessible surface area: 12390 Å² total

Secondary structure (DSSP, 8-state):
-----EEE---TTS---B--TTEEEEE-SHHHHHT--EEEEEEE-----EEE--S-EEEEEEESBEEEEETTTEE--BTT-EEE--TT--EEEEEE-TT-EEEEEESSTT--EEE----/-PPPEEE---TTS---B---EEEEE-SHHHHHT--EEEEEEE--------EEE--S-EEEEEEESBEEEEETTTEE--BTT-EEE--TT--EEEEEE-TT-EEEEEESSTT--EEE---

Radius of gyration: 17.71 Å; Cα contacts (8 Å, |Δi|>4): 662; chains: 2; bounding box: 41×47×51 Å

Nearest PDB structures (foldseek):
  2o8q-assembly1_A-2  TM=1.005E+00  e=4.427E-22  Paraburkholderia xenovorans LB400
  2o8q-assembly1_B-2  TM=9.933E-01  e=2.027E-20  Paraburkholderia xenovorans LB400
  4axo-assembly1_A  TM=7.267E-01  e=6.620E-04  Clostridioides difficile 630
  4axo-assembly1_B  TM=7.412E-01  e=1.745E-03  Clostridioides difficile 630
  2pyt-assembly1_B  TM=5.992E-01  e=5.125E-03  Salmonella enterica subsp. enterica serovar Typhimurium str. LT2